Protein AF-A0A542AX67-F1 (afdb_monomer)

Radius of gyration: 19.83 Å; Cα contacts (8 Å, |Δi|>4): 162; chains: 1; bounding box: 68×47×38 Å

Mean predicted aligned error: 12.04 Å

Solvent-accessible surface area (backbone atoms only — not comparable to full-atom values): 11198 Å² total; per-residue (Å²): 129,53,35,60,73,57,45,59,78,41,69,70,31,45,49,49,51,54,50,49,22,64,77,64,73,51,56,65,69,57,53,51,55,49,47,68,54,42,42,58,50,38,46,72,50,60,83,66,86,67,81,75,84,64,95,58,51,67,69,68,61,50,74,74,65,32,68,49,87,76,83,73,59,54,72,67,57,51,49,52,50,33,54,45,41,31,68,76,69,68,45,55,69,71,54,30,52,50,51,54,31,32,33,43,44,52,45,49,40,51,52,35,48,32,36,70,76,39,75,84,61,52,68,70,50,44,44,31,7,44,67,57,75,36,65,87,36,33,67,47,48,51,42,56,78,47,61,73,71,75,85,65,90,87,85,74,78,89,78,67,82,84,74,82,73,77,84,82,81,88,77,89,81,94,81,82,82,91,86,89,86,134

Secondary structure (DSSP, 8-state):
---GGGGGGSHHHHHHHHHHHHHHT--HHHHHHHHHHHHHHHHHH--S---SS--S-GGG--TTGGGS---SS-HHHHHHHHHHHHHHH---HHHHHHHHHHHHHHHHHHHHHHHHH-TTS-HHHHHHHHTTS-STTHHHHHHHHHGGGSSSSSS---------------------------

pLDDT: mean 75.19, std 21.0, range [31.3, 94.25]

Structure (mmCIF, N/CA/C/O backbone):
data_AF-A0A542AX67-F1
#
_entry.id   AF-A0A542AX67-F1
#
loop_
_atom_site.group_PDB
_atom_site.id
_atom_site.type_symbol
_atom_site.label_atom_id
_atom_site.label_alt_id
_atom_site.label_comp_id
_atom_site.label_asym_id
_atom_site.label_entity_id
_atom_site.label_seq_id
_atom_site.pdbx_PDB_ins_code
_atom_site.Cartn_x
_atom_site.Cartn_y
_atom_site.Cartn_z
_atom_site.occupancy
_atom_site.B_iso_or_equiv
_atom_site.auth_seq_id
_atom_site.auth_comp_id
_atom_site.auth_asym_id
_atom_site.auth_atom_id
_atom_site.pdbx_PDB_model_num
ATOM 1 N N . MET A 1 1 ? -12.344 -10.236 7.885 1.00 65.88 1 MET A N 1
ATOM 2 C CA . MET A 1 1 ? -11.423 -9.325 8.597 1.00 65.88 1 MET A CA 1
ATOM 3 C C . MET A 1 1 ? -10.842 -8.404 7.555 1.00 65.88 1 MET A C 1
ATOM 5 O O . MET A 1 1 ? -10.352 -8.933 6.565 1.00 65.88 1 MET A O 1
ATOM 9 N N . ALA A 1 2 ? -11.003 -7.092 7.719 1.00 78.62 2 ALA A N 1
ATOM 10 C CA . ALA A 1 2 ? -10.587 -6.152 6.690 1.00 78.62 2 ALA A CA 1
ATOM 11 C C . ALA A 1 2 ? -9.065 -5.935 6.735 1.00 78.62 2 ALA A C 1
ATOM 13 O O . ALA A 1 2 ? -8.486 -5.960 7.819 1.00 78.62 2 ALA A O 1
ATOM 14 N N . ASN A 1 3 ? -8.428 -5.758 5.581 1.00 89.44 3 ASN A N 1
ATOM 15 C CA . ASN A 1 3 ? -7.005 -5.441 5.453 1.00 89.44 3 ASN A CA 1
ATOM 16 C C . ASN A 1 3 ? -6.760 -4.511 4.256 1.00 89.44 3 ASN A C 1
ATOM 18 O O . ASN A 1 3 ? -7.627 -4.342 3.403 1.00 89.44 3 ASN A O 1
ATOM 22 N N . ILE A 1 4 ? -5.560 -3.942 4.157 1.00 88.44 4 ILE A N 1
ATOM 23 C CA . ILE A 1 4 ? -5.219 -2.949 3.132 1.00 88.44 4 ILE A CA 1
ATOM 24 C C . ILE A 1 4 ? -5.434 -3.435 1.690 1.00 88.44 4 ILE A C 1
ATOM 26 O O . ILE A 1 4 ? -5.774 -2.639 0.821 1.00 88.44 4 ILE A O 1
ATOM 30 N N . LEU A 1 5 ? -5.292 -4.736 1.425 1.00 90.50 5 LEU A N 1
ATOM 31 C CA . LEU A 1 5 ? -5.474 -5.311 0.089 1.00 90.50 5 LEU A CA 1
ATOM 32 C C . LEU A 1 5 ? -6.950 -5.401 -0.310 1.00 90.50 5 LEU A C 1
ATOM 34 O O . LEU A 1 5 ? -7.253 -5.535 -1.496 1.00 90.50 5 LEU A O 1
ATOM 38 N N . ASP A 1 6 ? -7.881 -5.268 0.643 1.00 85.81 6 ASP A N 1
ATOM 39 C CA . ASP A 1 6 ? -9.305 -5.133 0.331 1.00 85.81 6 ASP A CA 1
ATOM 40 C C . ASP A 1 6 ? -9.600 -3.864 -0.481 1.00 85.81 6 ASP A C 1
ATOM 42 O O . ASP A 1 6 ? -10.627 -3.812 -1.161 1.00 85.81 6 ASP A O 1
ATOM 46 N N . LEU A 1 7 ? -8.670 -2.899 -0.518 1.00 86.06 7 LEU A N 1
ATOM 47 C CA . LEU A 1 7 ? -8.710 -1.764 -1.436 1.00 86.06 7 LEU A CA 1
ATOM 48 C C . LEU A 1 7 ? -8.896 -2.210 -2.896 1.00 86.06 7 LEU A C 1
ATOM 50 O O . LEU A 1 7 ? -9.634 -1.580 -3.644 1.00 86.06 7 LEU A O 1
ATOM 54 N N . PHE A 1 8 ? -8.296 -3.325 -3.317 1.00 86.25 8 PHE A N 1
ATOM 55 C CA . PHE A 1 8 ? -8.378 -3.791 -4.708 1.00 86.25 8 PHE A CA 1
ATOM 56 C C . PHE A 1 8 ? -9.708 -4.465 -5.068 1.00 86.25 8 PHE A C 1
ATOM 58 O O . PHE A 1 8 ? -9.958 -4.765 -6.236 1.00 86.25 8 PHE A O 1
ATOM 65 N N . LYS A 1 9 ? -10.596 -4.683 -4.089 1.00 84.44 9 LYS A N 1
ATOM 66 C CA . LYS A 1 9 ? -11.931 -5.255 -4.325 1.00 84.44 9 LYS A CA 1
ATOM 67 C C . LYS A 1 9 ? -12.945 -4.212 -4.804 1.00 84.44 9 LYS A C 1
ATOM 69 O O . LYS A 1 9 ? -13.980 -4.590 -5.351 1.00 84.44 9 LYS A O 1
ATOM 74 N N . ILE A 1 10 ? -12.647 -2.924 -4.637 1.00 81.88 10 ILE A N 1
ATOM 75 C CA . ILE A 1 10 ? -13.538 -1.804 -4.972 1.00 81.88 10 ILE A CA 1
ATOM 76 C C . ILE A 1 10 ? -13.082 -1.045 -6.229 1.00 81.88 10 ILE A C 1
ATOM 78 O O . ILE A 1 10 ? -11.984 -1.267 -6.741 1.00 81.88 10 ILE A O 1
ATOM 82 N N . SER A 1 11 ? -13.928 -0.141 -6.737 1.00 76.31 11 SER A N 1
ATOM 83 C CA . SER A 1 1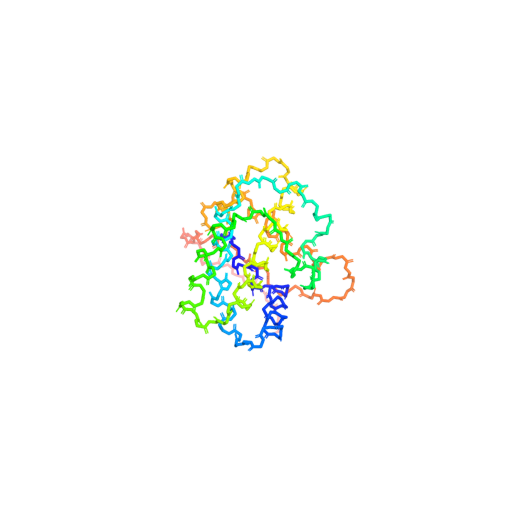1 ? -13.646 0.668 -7.934 1.00 76.31 11 SER A CA 1
ATOM 84 C C . SER A 1 11 ? -12.379 1.509 -7.790 1.00 76.31 11 SER A C 1
ATOM 86 O O . SER A 1 11 ? -11.528 1.443 -8.670 1.00 76.31 11 SER A O 1
ATOM 88 N N . SER A 1 12 ? -12.196 2.209 -6.668 1.00 77.50 12 SER A N 1
ATOM 89 C CA . SER A 1 12 ? -11.028 3.074 -6.446 1.00 77.50 12 SER A CA 1
ATOM 90 C C . SER A 1 12 ? -9.704 2.305 -6.495 1.00 77.50 12 SER A C 1
ATOM 92 O O . SER A 1 12 ? -8.734 2.780 -7.077 1.00 77.50 12 SER A O 1
ATOM 94 N N . GLY A 1 13 ? -9.654 1.078 -5.962 1.00 82.00 13 GLY A N 1
ATOM 95 C CA . GLY A 1 13 ? -8.461 0.236 -6.077 1.00 82.00 13 GLY A CA 1
ATOM 96 C C . GLY A 1 13 ? -8.222 -0.287 -7.492 1.00 82.00 13 GLY A C 1
ATOM 97 O O . GLY A 1 13 ? -7.074 -0.360 -7.928 1.00 82.00 13 GLY A O 1
ATOM 98 N N . LYS A 1 14 ? -9.284 -0.602 -8.245 1.00 85.50 14 LYS A N 1
ATOM 99 C CA . LYS A 1 14 ? -9.161 -0.964 -9.668 1.00 85.50 14 LYS A CA 1
ATOM 100 C C . LYS A 1 14 ? -8.659 0.214 -10.502 1.00 85.50 14 LYS A C 1
ATOM 102 O O . LYS A 1 14 ? -7.787 0.033 -11.346 1.00 85.50 14 LYS A O 1
ATOM 107 N N . GLU A 1 15 ? -9.168 1.417 -10.251 1.00 85.19 15 GLU A N 1
ATOM 108 C CA . GLU A 1 15 ? -8.708 2.645 -10.906 1.00 85.19 15 GLU A CA 1
ATOM 109 C C . GLU A 1 15 ? -7.252 2.956 -10.570 1.00 85.19 15 GLU A C 1
ATOM 111 O O . GLU A 1 15 ? -6.479 3.277 -11.470 1.00 85.19 15 GLU A O 1
ATOM 116 N N . LEU A 1 16 ? -6.848 2.790 -9.308 1.00 87.31 16 LEU A N 1
ATOM 117 C CA . LEU A 1 16 ? -5.456 2.924 -8.891 1.00 87.31 16 LEU A CA 1
ATOM 118 C C . LEU A 1 16 ? -4.537 1.986 -9.685 1.00 87.31 16 LEU A C 1
ATOM 120 O O . LEU A 1 16 ? -3.520 2.439 -10.212 1.00 87.31 16 LEU A O 1
ATOM 124 N N . ILE A 1 17 ? -4.896 0.703 -9.804 1.00 89.88 17 ILE A N 1
ATOM 125 C CA . ILE A 1 17 ? -4.123 -0.268 -10.590 1.00 89.88 17 ILE A CA 1
ATOM 126 C C . ILE A 1 17 ? -4.051 0.175 -12.054 1.00 89.88 17 ILE A C 1
ATOM 128 O O . ILE A 1 17 ? -2.961 0.248 -12.614 1.00 89.88 17 ILE A O 1
ATOM 132 N N . GLN A 1 18 ? -5.186 0.518 -12.669 1.00 89.12 18 GLN A N 1
ATOM 133 C CA . GLN A 1 18 ? -5.242 0.916 -14.079 1.00 89.12 18 GLN A CA 1
ATOM 134 C C . GLN A 1 18 ? -4.440 2.194 -14.362 1.00 89.12 18 GLN A C 1
ATOM 136 O O . GLN A 1 18 ? -3.746 2.272 -15.376 1.00 89.12 18 GLN A O 1
ATOM 141 N N . ASN A 1 19 ? -4.502 3.189 -13.477 1.00 88.19 19 ASN A N 1
ATOM 142 C CA . ASN A 1 19 ? -3.749 4.433 -13.622 1.00 88.19 19 ASN A CA 1
ATOM 143 C C . ASN A 1 19 ? -2.249 4.206 -13.408 1.00 88.19 19 ASN A C 1
ATOM 145 O O . ASN A 1 19 ? -1.451 4.669 -14.218 1.00 88.19 19 ASN A O 1
ATOM 149 N N . THR A 1 20 ? -1.868 3.410 -12.405 1.00 88.88 20 THR A N 1
ATOM 150 C CA . THR A 1 20 ? -0.463 3.038 -12.164 1.00 88.88 20 THR A CA 1
ATOM 151 C C . THR A 1 20 ? 0.110 2.259 -13.346 1.00 88.88 20 THR A C 1
ATOM 153 O O . THR A 1 20 ? 1.204 2.551 -13.820 1.00 88.88 20 THR A O 1
ATOM 156 N N . ARG A 1 21 ? -0.661 1.309 -13.882 1.00 92.69 21 ARG A N 1
ATOM 157 C CA . ARG A 1 21 ? -0.316 0.532 -15.075 1.00 92.69 21 ARG A CA 1
ATOM 158 C C . ARG A 1 21 ? -0.035 1.436 -16.276 1.00 92.69 21 ARG A C 1
ATOM 160 O O . ARG A 1 21 ? 0.972 1.247 -16.952 1.00 92.69 21 ARG A O 1
ATOM 167 N N . LYS A 1 22 ? -0.912 2.413 -16.536 1.00 89.88 22 LYS A N 1
ATOM 168 C CA . LYS A 1 22 ? -0.764 3.373 -17.644 1.00 89.88 22 LYS A CA 1
ATOM 169 C C . LYS A 1 22 ? 0.432 4.302 -17.449 1.00 89.88 22 LYS A C 1
ATOM 171 O O . LYS A 1 22 ? 1.177 4.516 -18.396 1.00 89.88 22 LYS A O 1
ATOM 176 N N . GLU A 1 23 ? 0.613 4.825 -16.240 1.00 89.12 23 GLU A N 1
ATOM 177 C CA . GLU A 1 23 ? 1.693 5.758 -15.900 1.00 89.12 23 GLU A CA 1
ATOM 178 C C . GLU A 1 23 ? 3.078 5.108 -15.989 1.00 89.12 23 GLU A C 1
ATOM 180 O O . GLU A 1 23 ? 4.036 5.736 -16.434 1.00 89.12 23 GLU A O 1
ATOM 185 N N . LEU A 1 24 ? 3.195 3.848 -15.561 1.00 88.81 24 LEU A N 1
ATOM 186 C CA . LEU A 1 24 ? 4.474 3.134 -15.500 1.00 88.81 24 LEU A CA 1
ATOM 187 C C . LEU A 1 24 ? 4.719 2.221 -16.707 1.00 88.81 24 LEU A C 1
ATOM 189 O O . LEU A 1 24 ? 5.815 1.683 -16.843 1.00 88.81 24 LEU A O 1
ATOM 193 N N . ASN A 1 25 ? 3.715 2.056 -17.574 1.00 90.62 25 ASN A N 1
ATOM 194 C CA . ASN A 1 25 ? 3.725 1.148 -18.720 1.00 90.62 25 ASN A CA 1
ATOM 195 C C . ASN A 1 25 ? 4.139 -0.288 -18.339 1.00 90.62 25 ASN A C 1
ATOM 197 O O . ASN A 1 25 ? 5.050 -0.871 -18.924 1.00 90.62 25 ASN A O 1
ATOM 201 N N . LEU A 1 26 ? 3.475 -0.839 -17.321 1.00 91.94 26 LEU A N 1
ATOM 202 C CA . LEU A 1 26 ? 3.723 -2.186 -16.798 1.00 91.94 26 LEU A CA 1
ATOM 203 C C . LEU A 1 26 ? 2.501 -3.088 -16.983 1.00 91.94 26 LEU A C 1
ATOM 205 O O . LEU A 1 26 ? 1.397 -2.613 -17.250 1.00 91.94 26 LEU A O 1
ATOM 209 N N . ASP A 1 27 ? 2.688 -4.394 -16.814 1.00 93.12 27 ASP A N 1
ATOM 210 C CA . ASP A 1 27 ? 1.582 -5.349 -16.786 1.00 93.12 27 ASP A CA 1
ATOM 211 C C . ASP A 1 27 ? 0.760 -5.226 -15.497 1.00 93.12 27 ASP A C 1
ATOM 213 O O . ASP A 1 27 ? 1.286 -4.969 -14.414 1.00 93.12 27 ASP A O 1
ATOM 217 N N . GLU A 1 28 ? -0.552 -5.436 -15.614 1.00 92.06 28 GLU A N 1
ATOM 218 C CA . GLU A 1 28 ? -1.500 -5.310 -14.501 1.00 92.06 28 GLU A CA 1
ATOM 219 C C . GLU A 1 28 ? -1.176 -6.269 -13.347 1.00 92.06 28 GLU A C 1
ATOM 221 O O . GLU A 1 28 ? -1.151 -5.859 -12.186 1.00 92.06 28 GLU A O 1
ATOM 226 N N . ASP A 1 29 ? -0.838 -7.519 -13.672 1.00 92.31 29 ASP A N 1
ATOM 227 C CA . ASP A 1 29 ? -0.466 -8.532 -12.683 1.00 92.31 29 ASP A CA 1
ATOM 228 C C . ASP A 1 29 ? 0.803 -8.139 -11.916 1.00 92.31 29 ASP A C 1
ATOM 230 O O . ASP A 1 29 ? 0.888 -8.344 -10.704 1.00 92.31 29 ASP A O 1
ATOM 234 N N . LEU A 1 30 ? 1.776 -7.528 -12.600 1.00 92.38 30 LEU A N 1
ATOM 235 C CA . LEU A 1 30 ? 3.012 -7.058 -11.978 1.00 92.38 30 LEU A CA 1
ATOM 236 C C . LEU A 1 30 ? 2.739 -5.889 -11.026 1.00 92.38 30 LEU A C 1
ATOM 238 O O . LEU A 1 30 ? 3.226 -5.885 -9.897 1.00 92.38 30 LEU A O 1
ATOM 242 N N . VAL A 1 31 ? 1.913 -4.927 -11.451 1.00 93.19 31 VAL A N 1
ATOM 243 C CA . VAL A 1 31 ? 1.468 -3.800 -10.614 1.00 93.19 31 VAL A CA 1
ATOM 244 C C . VAL A 1 31 ? 0.784 -4.311 -9.343 1.00 93.19 31 VAL A C 1
ATOM 246 O O . VAL A 1 31 ? 1.088 -3.844 -8.244 1.00 93.19 31 VAL A O 1
ATOM 249 N N . LEU A 1 32 ? -0.102 -5.302 -9.472 1.00 93.31 32 LEU A N 1
ATOM 250 C CA . LEU A 1 32 ? -0.819 -5.884 -8.340 1.00 93.31 32 LEU A CA 1
ATOM 251 C C . LEU A 1 32 ? 0.122 -6.630 -7.380 1.00 93.31 32 LEU A C 1
ATOM 253 O O . LEU A 1 32 ? -0.001 -6.467 -6.167 1.00 93.31 32 LEU A O 1
ATOM 257 N N . GLN A 1 33 ? 1.090 -7.395 -7.894 1.00 93.12 33 GLN A N 1
ATOM 258 C CA . GLN A 1 33 ? 2.102 -8.076 -7.073 1.00 93.12 33 GLN A CA 1
ATOM 259 C C . GLN A 1 33 ? 2.991 -7.092 -6.302 1.00 93.12 33 GLN A C 1
ATOM 261 O O . GLN A 1 33 ? 3.274 -7.302 -5.116 1.00 93.12 33 GLN A O 1
ATOM 266 N N . ILE A 1 34 ? 3.396 -6.001 -6.958 1.00 94.00 34 ILE A N 1
ATOM 267 C CA . ILE A 1 34 ? 4.181 -4.938 -6.329 1.00 94.00 34 ILE A CA 1
ATOM 268 C C . ILE A 1 34 ? 3.365 -4.308 -5.203 1.00 94.00 34 ILE A C 1
ATOM 270 O O . ILE A 1 34 ? 3.832 -4.278 -4.066 1.00 94.00 34 ILE A O 1
ATOM 274 N N . PHE A 1 35 ? 2.123 -3.890 -5.459 1.00 94.25 35 PHE A N 1
ATOM 275 C CA . PHE A 1 35 ? 1.282 -3.303 -4.415 1.00 94.25 35 PHE A CA 1
ATOM 276 C C . PHE A 1 35 ? 0.964 -4.265 -3.267 1.00 94.25 35 PHE A C 1
ATOM 278 O O . PHE A 1 35 ? 0.944 -3.836 -2.112 1.00 94.25 35 PHE A O 1
ATOM 285 N N . ALA A 1 36 ? 0.763 -5.554 -3.555 1.00 92.31 36 ALA A N 1
ATOM 286 C CA . ALA A 1 36 ? 0.539 -6.571 -2.532 1.00 92.31 36 ALA A CA 1
ATOM 287 C C . ALA A 1 36 ? 1.719 -6.695 -1.554 1.00 92.31 36 ALA A C 1
ATOM 289 O O . ALA A 1 36 ? 1.515 -7.016 -0.385 1.00 92.31 36 ALA A O 1
ATOM 290 N N . SER A 1 37 ? 2.936 -6.393 -2.012 1.00 91.50 37 SER A N 1
ATOM 291 C CA . SER A 1 37 ? 4.142 -6.359 -1.176 1.00 91.50 37 SER A CA 1
ATOM 292 C C . SER A 1 37 ? 4.343 -4.994 -0.510 1.00 91.50 37 SER A C 1
ATOM 294 O O . SER A 1 37 ? 4.708 -4.898 0.662 1.00 91.50 37 SER A O 1
ATOM 296 N N . LEU A 1 38 ? 4.090 -3.925 -1.263 1.00 92.69 38 LEU A N 1
ATOM 297 C CA . LEU A 1 38 ? 4.475 -2.567 -0.908 1.00 92.69 38 LEU A CA 1
ATOM 298 C C . LEU A 1 38 ? 3.523 -1.911 0.093 1.00 92.69 38 LEU A C 1
ATOM 300 O O . LEU A 1 38 ? 3.985 -1.205 0.984 1.00 92.69 38 LEU A O 1
ATOM 304 N N . LEU A 1 39 ? 2.213 -2.155 -0.014 1.00 92.69 39 LEU A N 1
ATOM 305 C CA . LEU A 1 39 ? 1.226 -1.566 0.897 1.00 92.69 39 LEU A CA 1
ATOM 306 C C . LEU A 1 39 ? 1.393 -2.075 2.342 1.00 92.69 39 LEU A C 1
ATOM 308 O O . LEU A 1 39 ? 1.501 -1.241 3.243 1.00 92.69 39 LEU A O 1
ATOM 312 N N . PRO A 1 40 ? 1.508 -3.395 2.612 1.00 92.69 40 PRO A N 1
ATOM 313 C CA . PRO A 1 40 ? 1.799 -3.876 3.965 1.00 92.69 40 PRO A CA 1
ATOM 314 C C . PRO A 1 40 ? 3.140 -3.365 4.506 1.00 92.69 40 PRO A C 1
ATOM 316 O O . PRO A 1 40 ? 3.236 -2.991 5.677 1.00 92.69 40 PRO A O 1
ATOM 319 N N . TRP A 1 41 ? 4.173 -3.313 3.657 1.00 93.00 41 TRP A N 1
ATOM 320 C CA . TRP A 1 41 ? 5.470 -2.756 4.036 1.00 93.00 41 TRP A CA 1
ATOM 321 C C . TRP A 1 41 ? 5.352 -1.279 4.426 1.00 93.00 41 TRP A C 1
ATOM 323 O O . TRP A 1 41 ? 5.815 -0.899 5.501 1.00 93.00 41 TRP A O 1
ATOM 333 N N . SER A 1 42 ? 4.673 -0.475 3.606 1.00 91.06 42 SER A N 1
ATOM 334 C CA . SER A 1 42 ? 4.468 0.952 3.848 1.00 91.06 42 SER A CA 1
ATOM 335 C C . SER A 1 42 ? 3.747 1.172 5.175 1.00 91.06 42 SER A C 1
ATOM 337 O O . SER A 1 42 ? 4.250 1.907 6.023 1.00 91.06 42 SER A O 1
ATOM 339 N N . ILE A 1 43 ? 2.667 0.421 5.432 1.00 91.38 43 ILE A N 1
ATOM 340 C CA . ILE A 1 43 ? 1.968 0.440 6.724 1.00 91.38 43 ILE A CA 1
ATOM 341 C C . ILE A 1 43 ? 2.926 0.139 7.862 1.00 91.38 43 ILE A C 1
ATOM 343 O O . ILE A 1 43 ? 2.905 0.851 8.855 1.00 91.38 43 ILE A O 1
ATOM 347 N N . SER A 1 44 ? 3.777 -0.884 7.751 1.00 89.75 44 SER A N 1
ATOM 348 C CA . SER A 1 44 ? 4.696 -1.246 8.836 1.00 89.75 44 SER A CA 1
ATOM 349 C C . SER A 1 44 ? 5.659 -0.111 9.212 1.00 89.75 44 SER A C 1
ATOM 351 O O . SER A 1 44 ? 5.997 0.013 10.390 1.00 89.75 44 SER A O 1
ATOM 353 N N . LYS A 1 45 ? 6.012 0.750 8.248 1.00 88.44 45 LYS A N 1
ATOM 354 C CA . LYS A 1 45 ? 7.000 1.832 8.368 1.00 88.44 45 LYS A CA 1
ATOM 355 C C . LYS A 1 45 ? 6.434 3.204 8.740 1.00 88.44 45 LYS A C 1
ATOM 357 O O . LYS A 1 45 ? 7.204 4.130 8.957 1.00 88.44 45 LYS A O 1
ATOM 362 N N . VAL A 1 46 ? 5.113 3.356 8.843 1.00 83.50 46 VAL A N 1
ATOM 363 C CA . VAL A 1 46 ? 4.521 4.607 9.344 1.00 83.50 46 VAL A CA 1
ATOM 364 C C . VAL A 1 46 ? 4.710 4.697 10.861 1.00 83.50 46 VAL A C 1
ATOM 366 O O . VAL A 1 46 ? 4.036 3.988 11.614 1.00 83.50 46 VAL A O 1
ATOM 369 N N . ASP A 1 47 ? 5.618 5.561 11.313 1.00 70.94 47 ASP A N 1
ATOM 370 C CA . ASP A 1 47 ? 6.014 5.665 12.729 1.00 70.94 47 ASP A CA 1
ATOM 371 C C . ASP A 1 47 ? 5.383 6.846 13.484 1.00 70.94 47 ASP A C 1
ATOM 373 O O . ASP A 1 47 ? 5.405 6.890 14.717 1.00 70.94 47 ASP A O 1
ATOM 377 N N . HIS A 1 48 ? 4.764 7.791 12.777 1.00 66.06 48 HIS A N 1
ATOM 378 C CA . HIS A 1 48 ? 4.108 8.949 13.381 1.00 66.06 48 HIS A CA 1
ATOM 379 C C . HIS A 1 48 ? 2.664 9.082 12.908 1.00 66.06 48 HIS A C 1
ATOM 381 O O . HIS A 1 48 ? 2.339 8.740 11.773 1.00 66.06 48 HIS A O 1
ATOM 387 N N . SER A 1 49 ? 1.789 9.587 13.787 1.00 54.41 49 SER A N 1
ATOM 388 C CA . SER A 1 49 ? 0.438 9.987 13.392 1.00 54.41 49 SER A CA 1
ATOM 389 C C . SER A 1 49 ? 0.555 11.099 12.356 1.00 54.41 49 SER A C 1
ATOM 391 O O . SER A 1 49 ? 1.106 12.166 12.645 1.00 54.41 49 SER A O 1
ATOM 393 N N . THR A 1 50 ? 0.063 10.846 11.154 1.00 55.84 50 THR A N 1
ATOM 394 C CA . THR A 1 50 ? 0.137 11.766 10.026 1.00 55.84 50 THR A CA 1
ATOM 395 C C . THR A 1 50 ? -0.900 12.869 10.207 1.00 55.84 50 THR A C 1
ATOM 397 O O . THR A 1 50 ? -1.990 12.837 9.646 1.00 55.84 50 THR A O 1
ATOM 400 N N . SER A 1 51 ? -0.554 13.874 11.018 1.00 45.03 51 SER A N 1
ATOM 401 C CA . SER A 1 51 ? -1.302 15.138 11.113 1.00 45.03 51 SER A CA 1
ATOM 402 C C . SER A 1 51 ? -1.070 16.049 9.900 1.00 45.03 51 SER A C 1
ATOM 404 O O . SER A 1 51 ? -1.665 17.120 9.780 1.00 45.03 51 SER A O 1
ATOM 406 N N . SER A 1 52 ? -0.178 15.653 8.993 1.00 41.72 52 SER A N 1
ATOM 407 C CA . SER A 1 52 ? 0.239 16.454 7.854 1.00 41.72 52 SER A CA 1
ATOM 408 C C . SER A 1 52 ? -0.701 16.282 6.659 1.00 41.72 52 SER A C 1
ATOM 410 O O . SER A 1 52 ? -0.502 15.408 5.824 1.00 41.72 52 SER A O 1
ATOM 412 N N . LYS A 1 53 ? -1.657 17.212 6.560 1.00 41.03 53 LYS A N 1
ATOM 413 C CA . LYS A 1 53 ? -2.081 17.879 5.314 1.00 41.03 53 LYS A CA 1
ATOM 414 C C . LYS A 1 53 ? -2.481 16.990 4.123 1.00 41.03 53 LYS A C 1
ATOM 416 O O . LYS A 1 53 ? -1.999 17.202 3.013 1.00 41.03 53 LYS A O 1
ATOM 421 N N . SER A 1 54 ? -3.470 16.124 4.291 1.00 43.75 54 SER A N 1
ATOM 422 C CA . SER A 1 54 ? -4.443 15.959 3.207 1.00 43.75 54 SER A CA 1
ATOM 423 C C . SER A 1 54 ? -5.844 16.090 3.788 1.00 43.75 54 SER A C 1
ATOM 425 O O . SER A 1 54 ? -6.434 15.119 4.240 1.00 43.75 54 SER A O 1
ATOM 427 N N . ASP A 1 55 ? -6.384 17.311 3.766 1.00 44.44 55 ASP A N 1
ATOM 428 C CA . ASP A 1 55 ? -7.824 17.547 3.964 1.00 44.44 55 ASP A CA 1
ATOM 429 C C . ASP A 1 55 ? -8.665 16.907 2.835 1.00 44.44 55 ASP A C 1
ATOM 431 O O . ASP A 1 55 ? -9.893 16.928 2.874 1.00 44.44 55 ASP A O 1
ATOM 435 N N . ALA A 1 56 ? -8.010 16.343 1.811 1.00 51.16 56 ALA A N 1
ATOM 436 C CA . ALA A 1 56 ? -8.640 15.528 0.788 1.00 51.16 56 ALA A CA 1
ATOM 437 C C . ALA A 1 56 ? -8.938 14.131 1.345 1.00 51.16 56 ALA A C 1
ATOM 439 O O . ALA A 1 56 ? -8.033 13.425 1.798 1.00 51.16 56 ALA A O 1
ATOM 440 N N . LYS A 1 57 ? -10.212 13.733 1.276 1.00 59.41 57 LYS A N 1
ATOM 441 C CA . LYS A 1 57 ? -10.638 12.353 1.520 1.00 59.41 57 LYS A CA 1
ATOM 442 C C . LYS A 1 57 ? -9.922 11.425 0.541 1.00 59.41 57 LYS A C 1
ATOM 444 O O . LYS A 1 57 ? -9.637 11.818 -0.589 1.00 59.41 57 LYS A O 1
ATOM 449 N N . PHE A 1 58 ? -9.704 10.175 0.925 1.00 63.81 58 PHE A N 1
ATOM 450 C CA . PHE A 1 58 ? -9.159 9.139 0.054 1.00 63.81 58 PHE A CA 1
ATOM 451 C C . PHE A 1 58 ? -9.961 8.999 -1.251 1.00 63.81 58 PHE A C 1
ATOM 453 O O . PHE A 1 58 ? -9.381 8.757 -2.306 1.00 63.81 58 PHE A O 1
ATOM 460 N N . SER A 1 59 ? -11.281 9.227 -1.201 1.00 60.34 59 SER A N 1
ATOM 461 C CA . SER A 1 59 ? -12.166 9.256 -2.375 1.00 60.34 59 SER A CA 1
ATOM 462 C C . SER A 1 59 ? -11.880 10.392 -3.361 1.00 60.34 59 SER A C 1
ATOM 464 O O . SER A 1 59 ? -12.230 10.275 -4.533 1.00 60.34 59 SER A O 1
ATOM 466 N N . ASP A 1 60 ? -11.270 11.480 -2.892 1.00 62.88 60 ASP A N 1
ATOM 467 C CA . ASP A 1 60 ? -11.098 12.725 -3.644 1.00 62.88 60 ASP A CA 1
ATOM 468 C C . ASP A 1 60 ? -9.665 12.882 -4.181 1.00 62.88 60 ASP A C 1
ATOM 470 O O . ASP A 1 60 ? -9.385 13.811 -4.944 1.00 62.88 60 ASP A O 1
ATOM 474 N N . LEU A 1 61 ? -8.756 11.976 -3.801 1.00 67.56 61 LEU A N 1
ATOM 475 C CA . LEU A 1 61 ? -7.374 11.972 -4.269 1.00 67.56 61 LEU A CA 1
ATOM 476 C C . LEU A 1 61 ? -7.322 11.650 -5.756 1.00 67.56 61 LEU A C 1
ATOM 478 O O . LEU A 1 61 ? -7.690 10.559 -6.201 1.00 67.56 61 LEU A O 1
ATOM 482 N N . LYS A 1 62 ? -6.793 12.587 -6.540 1.00 74.56 62 LYS A N 1
ATOM 483 C CA . LYS A 1 62 ? -6.487 12.310 -7.938 1.00 74.56 62 LYS A CA 1
ATOM 484 C C . LYS A 1 62 ? -5.186 11.530 -7.997 1.00 74.56 62 LYS A C 1
ATOM 486 O O . LYS A 1 62 ? -4.272 11.739 -7.207 1.00 74.56 62 LYS A O 1
ATOM 491 N N . PHE A 1 63 ? -5.055 10.676 -9.008 1.00 74.69 63 PHE A N 1
ATOM 492 C CA . PHE A 1 63 ? -3.830 9.902 -9.210 1.00 74.69 63 PHE A CA 1
ATOM 493 C C . PHE A 1 63 ? -2.568 10.784 -9.298 1.00 74.69 63 PHE A C 1
ATOM 495 O O . PHE A 1 63 ? -1.515 10.398 -8.805 1.00 74.69 63 PHE A O 1
ATOM 502 N N . ALA A 1 64 ? -2.681 11.993 -9.859 1.00 75.88 64 ALA A N 1
ATOM 503 C CA . ALA A 1 64 ? -1.581 12.958 -9.906 1.00 75.88 64 ALA A CA 1
ATOM 504 C C . ALA A 1 64 ? -1.090 13.385 -8.510 1.00 75.88 64 ALA A C 1
ATOM 506 O O . ALA A 1 64 ? 0.107 13.595 -8.325 1.00 75.88 64 ALA A O 1
ATOM 507 N N . ASP A 1 65 ? -1.985 13.458 -7.522 1.00 74.19 65 ASP A N 1
ATOM 508 C CA . ASP A 1 65 ? -1.632 13.825 -6.149 1.00 74.19 65 ASP A CA 1
ATOM 509 C C . ASP A 1 65 ? -0.787 12.719 -5.495 1.00 74.19 65 ASP A C 1
ATOM 511 O O . ASP A 1 65 ? 0.138 13.009 -4.737 1.00 74.19 65 ASP A O 1
ATOM 515 N N . LEU A 1 66 ? -1.022 11.454 -5.874 1.00 80.62 66 LEU A N 1
ATOM 516 C CA . LEU A 1 66 ? -0.280 10.289 -5.377 1.00 80.62 66 LEU A CA 1
ATOM 517 C C . LEU A 1 66 ? 1.166 10.215 -5.876 1.00 80.62 66 LEU A C 1
ATOM 519 O O . LEU A 1 66 ? 1.940 9.444 -5.316 1.00 80.62 66 LEU A O 1
ATOM 523 N N . LEU A 1 67 ? 1.542 10.987 -6.898 1.00 81.31 67 LEU A N 1
ATOM 524 C CA . LEU A 1 67 ? 2.917 11.050 -7.406 1.00 81.31 67 LEU A CA 1
ATOM 525 C C . LEU A 1 67 ? 3.778 12.088 -6.671 1.00 81.31 67 LEU A C 1
ATOM 527 O O . LEU A 1 67 ? 4.985 12.152 -6.904 1.00 81.31 67 LEU A O 1
ATOM 531 N N . SER A 1 68 ? 3.181 12.900 -5.796 1.00 78.44 68 SER A N 1
ATOM 532 C CA . SER A 1 68 ? 3.904 13.920 -5.034 1.00 78.44 68 SER A CA 1
ATOM 533 C C . SER A 1 68 ? 4.745 13.274 -3.935 1.00 78.44 68 SER A C 1
ATOM 535 O O . SER A 1 68 ? 4.246 12.440 -3.182 1.00 78.44 68 SER A O 1
ATOM 537 N N . GLU A 1 69 ? 6.015 13.661 -3.815 1.00 71.94 69 GLU A N 1
ATOM 538 C CA . GLU A 1 69 ? 6.887 13.119 -2.770 1.00 71.94 69 GLU A CA 1
ATOM 539 C C . GLU A 1 69 ? 6.352 13.440 -1.367 1.00 71.94 69 GLU A C 1
ATOM 541 O O . GLU A 1 69 ? 6.129 14.601 -1.015 1.00 71.94 69 GLU A O 1
ATOM 546 N N . SER A 1 70 ? 6.204 12.402 -0.544 1.00 68.56 70 SER A N 1
ATOM 547 C CA . SER A 1 70 ? 5.999 12.512 0.900 1.00 68.56 70 SER A CA 1
ATOM 548 C C . SER A 1 70 ? 7.247 12.056 1.658 1.00 68.56 70 SER A C 1
ATOM 550 O O . SER A 1 70 ? 8.113 11.355 1.130 1.00 68.56 70 SER A O 1
ATOM 552 N N . SER A 1 71 ? 7.401 12.529 2.895 1.00 67.38 71 SER A N 1
ATOM 553 C CA . SER A 1 71 ? 8.613 12.340 3.706 1.00 67.38 71 SER A CA 1
ATOM 554 C C . SER A 1 71 ? 8.358 11.515 4.970 1.00 67.38 71 SER A C 1
ATOM 556 O O . SER A 1 71 ? 8.985 11.763 5.998 1.00 67.38 71 SER A O 1
ATOM 558 N N . ILE A 1 72 ? 7.385 10.607 4.938 1.00 76.88 72 ILE A N 1
ATOM 559 C CA . ILE A 1 72 ? 6.903 9.895 6.127 1.00 76.88 72 ILE A CA 1
ATOM 560 C C . ILE A 1 72 ? 7.729 8.633 6.368 1.00 76.88 72 ILE A C 1
ATOM 562 O O . ILE A 1 72 ? 8.012 8.298 7.515 1.00 76.88 72 ILE A O 1
ATOM 566 N N . ILE A 1 73 ? 8.179 7.975 5.300 1.00 82.31 73 ILE A N 1
ATOM 567 C CA . ILE A 1 73 ? 9.108 6.846 5.374 1.00 82.31 73 ILE A CA 1
ATOM 568 C C . ILE A 1 73 ? 10.550 7.344 5.215 1.00 82.31 73 ILE A C 1
ATOM 570 O O .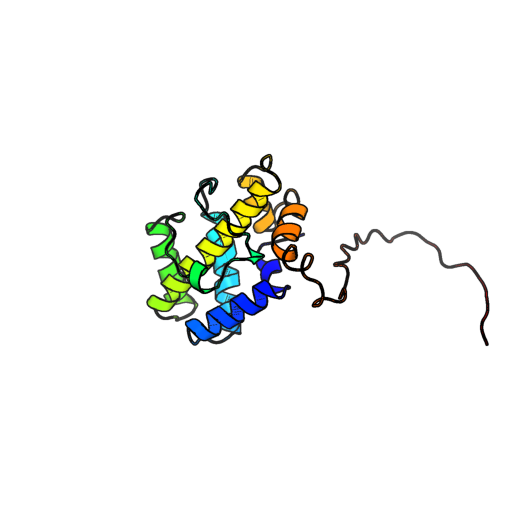 ILE A 1 73 ? 10.846 8.188 4.363 1.00 82.31 73 ILE A O 1
ATOM 574 N N . SER A 1 74 ? 11.466 6.805 6.025 1.00 84.50 74 SER A N 1
ATOM 575 C CA . SER A 1 74 ? 12.879 7.192 6.008 1.00 84.50 74 SER A CA 1
ATOM 576 C C . SER A 1 74 ? 13.528 6.947 4.636 1.00 84.50 74 SER A C 1
ATOM 578 O O . SER A 1 74 ? 13.207 5.991 3.928 1.00 84.50 74 SER A O 1
ATOM 580 N N . ALA A 1 75 ? 14.490 7.790 4.2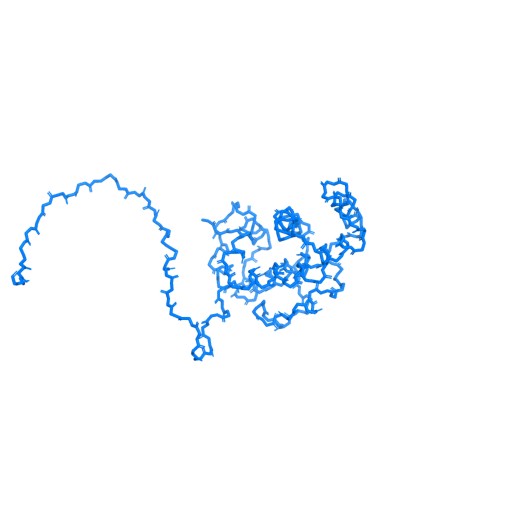52 1.00 86.06 75 ALA A N 1
ATOM 581 C CA . ALA A 1 75 ? 15.222 7.614 2.995 1.00 86.06 75 ALA A CA 1
ATOM 582 C C . ALA A 1 75 ? 15.999 6.282 2.945 1.00 86.06 75 ALA A C 1
ATOM 584 O O . ALA A 1 75 ? 16.203 5.722 1.869 1.00 86.06 75 ALA A O 1
ATOM 585 N N . GLU A 1 76 ? 16.427 5.771 4.101 1.00 87.88 76 GLU A N 1
ATOM 586 C CA . GLU A 1 76 ? 17.101 4.477 4.230 1.00 87.88 76 GLU A CA 1
ATOM 587 C C . GLU A 1 76 ? 16.143 3.324 3.917 1.00 87.88 76 GLU A C 1
ATOM 589 O O . GLU A 1 76 ? 16.451 2.479 3.076 1.00 87.88 76 GLU A O 1
ATOM 594 N N . ASP A 1 77 ? 14.941 3.343 4.498 1.00 88.81 77 ASP A N 1
ATOM 595 C CA . ASP A 1 77 ? 13.892 2.366 4.206 1.00 88.81 77 ASP A CA 1
ATOM 596 C C . ASP A 1 77 ? 13.451 2.431 2.738 1.00 88.81 77 ASP A C 1
ATOM 598 O O . ASP A 1 77 ? 13.290 1.391 2.095 1.00 88.81 77 ASP A O 1
ATOM 602 N N . LYS A 1 78 ? 13.331 3.641 2.172 1.00 89.06 78 LYS A N 1
ATOM 603 C CA . LYS A 1 78 ? 13.032 3.845 0.745 1.00 89.06 78 LYS A CA 1
ATOM 604 C C . LYS A 1 78 ? 14.101 3.231 -0.159 1.00 89.06 78 LYS A C 1
ATOM 606 O O . LYS A 1 78 ? 13.771 2.583 -1.147 1.00 89.06 78 LYS A O 1
ATOM 611 N N . LYS A 1 79 ? 15.387 3.380 0.174 1.00 91.25 79 LYS A N 1
ATOM 612 C CA . LYS A 1 79 ? 16.479 2.739 -0.583 1.00 91.25 79 LYS A CA 1
ATOM 613 C C . LYS A 1 79 ? 16.398 1.218 -0.522 1.00 91.25 79 LYS A C 1
ATOM 615 O O . LYS A 1 79 ? 16.577 0.568 -1.551 1.00 91.25 79 LYS A O 1
ATOM 620 N N . LEU A 1 80 ? 16.126 0.659 0.658 1.00 91.88 80 LEU A N 1
ATOM 621 C CA . LEU A 1 80 ? 16.002 -0.787 0.838 1.00 91.88 80 LEU A CA 1
ATOM 622 C C . LEU A 1 80 ? 14.840 -1.353 0.024 1.00 91.88 80 LEU A C 1
ATOM 624 O O . LEU A 1 80 ? 15.032 -2.326 -0.704 1.00 91.88 80 LEU A O 1
ATOM 628 N N . ILE A 1 81 ? 13.659 -0.733 0.103 1.00 93.44 81 ILE A N 1
ATOM 629 C CA . ILE A 1 81 ? 12.503 -1.224 -0.647 1.00 93.44 81 ILE A CA 1
ATOM 630 C C . ILE A 1 81 ? 12.685 -1.029 -2.148 1.00 93.44 81 ILE A C 1
ATOM 632 O O . ILE A 1 81 ? 12.354 -1.935 -2.901 1.00 93.44 81 ILE A O 1
ATOM 636 N N . ASN A 1 82 ? 13.280 0.084 -2.591 1.00 93.19 82 ASN A N 1
ATOM 637 C CA . ASN A 1 82 ? 13.526 0.292 -4.013 1.00 93.19 82 ASN A CA 1
ATOM 638 C C . ASN A 1 82 ? 14.493 -0.758 -4.564 1.00 93.19 82 ASN A C 1
ATOM 640 O O . ASN A 1 82 ? 14.215 -1.394 -5.575 1.00 93.19 82 ASN A O 1
ATOM 644 N N . SER A 1 83 ? 15.567 -1.040 -3.821 1.00 93.25 83 SER A N 1
ATOM 645 C CA . SER A 1 83 ? 16.494 -2.117 -4.178 1.00 93.25 83 SER A CA 1
ATOM 646 C C . SER A 1 83 ? 15.787 -3.476 -4.212 1.00 93.25 83 SER A C 1
ATOM 648 O O . SER A 1 83 ? 16.069 -4.300 -5.079 1.00 93.25 83 SER A O 1
ATOM 650 N N . PHE A 1 84 ? 14.859 -3.739 -3.287 1.00 94.19 84 PHE A N 1
ATOM 651 C CA . PHE A 1 84 ? 14.050 -4.956 -3.320 1.00 94.19 84 PHE A CA 1
ATOM 652 C C . PHE A 1 84 ? 13.165 -5.014 -4.569 1.00 94.19 84 PHE A C 1
ATOM 654 O O . PHE A 1 84 ? 13.157 -6.040 -5.243 1.00 94.19 84 PHE A O 1
ATOM 661 N N . LEU A 1 85 ? 12.464 -3.930 -4.908 1.00 93.75 85 LEU A N 1
ATOM 662 C CA . LEU A 1 85 ? 11.573 -3.896 -6.063 1.00 93.75 85 LEU A CA 1
ATOM 663 C C . LEU A 1 85 ? 12.332 -4.090 -7.382 1.00 93.75 85 LEU A C 1
ATOM 665 O O . LEU A 1 85 ? 11.933 -4.912 -8.207 1.00 93.75 85 LEU A O 1
ATOM 669 N N . GLU A 1 86 ? 13.454 -3.391 -7.550 1.00 94.06 86 GLU A N 1
ATOM 670 C CA . GLU A 1 86 ? 14.335 -3.510 -8.716 1.00 94.06 86 GLU A CA 1
ATOM 671 C C . GLU A 1 86 ? 14.847 -4.947 -8.896 1.00 94.06 86 GLU A C 1
ATOM 673 O O . GLU A 1 86 ? 14.826 -5.483 -10.001 1.00 94.06 86 GLU A O 1
ATOM 678 N N . ASN A 1 87 ? 15.253 -5.614 -7.812 1.00 92.94 87 ASN A N 1
ATOM 679 C CA . ASN A 1 87 ? 15.827 -6.959 -7.893 1.00 92.94 87 ASN A CA 1
ATOM 680 C C . ASN A 1 87 ? 14.773 -8.075 -7.980 1.00 92.94 87 ASN A C 1
ATOM 682 O O . ASN A 1 87 ? 14.949 -9.029 -8.739 1.00 92.94 87 ASN A O 1
ATOM 686 N N . ALA A 1 88 ? 13.690 -7.982 -7.206 1.00 93.19 88 ALA A N 1
ATOM 687 C CA . ALA A 1 88 ? 12.667 -9.023 -7.125 1.00 93.19 88 ALA A CA 1
ATOM 688 C C . ALA A 1 88 ? 11.685 -8.964 -8.302 1.00 93.19 88 ALA A C 1
ATOM 690 O O . ALA A 1 88 ? 11.338 -10.003 -8.863 1.00 93.19 88 ALA A O 1
ATOM 691 N N . PHE A 1 89 ? 11.273 -7.756 -8.702 1.00 91.25 89 PHE A N 1
ATOM 692 C CA . PHE A 1 89 ? 10.280 -7.540 -9.758 1.00 91.25 89 PHE A CA 1
ATOM 693 C C . PHE A 1 89 ? 10.890 -7.070 -11.082 1.00 91.25 89 PHE A C 1
ATOM 695 O O . PHE A 1 89 ? 10.163 -6.951 -12.066 1.00 91.25 89 PHE A O 1
ATOM 702 N N . LYS A 1 90 ? 12.213 -6.846 -11.137 1.00 91.38 90 LYS A N 1
ATOM 703 C CA . LYS A 1 90 ? 12.945 -6.436 -12.351 1.00 91.38 90 LYS A CA 1
ATOM 704 C C . LYS A 1 90 ? 12.381 -5.163 -12.992 1.00 91.38 90 LYS A C 1
ATOM 706 O O . LYS A 1 90 ? 12.327 -5.057 -14.215 1.00 91.38 90 LYS A O 1
ATOM 711 N N . ILE A 1 91 ? 11.946 -4.210 -12.169 1.00 91.31 91 ILE A N 1
ATOM 712 C CA . ILE A 1 91 ? 11.447 -2.911 -12.632 1.00 91.31 91 ILE A CA 1
ATOM 713 C C . ILE A 1 91 ? 12.564 -1.866 -12.664 1.00 91.31 91 ILE A C 1
ATOM 715 O O . ILE A 1 91 ? 13.534 -1.949 -11.915 1.00 91.31 91 ILE A O 1
ATOM 719 N N . GLU A 1 92 ? 12.413 -0.858 -13.520 1.00 92.44 92 GLU A N 1
ATOM 720 C CA . GLU A 1 92 ? 13.347 0.266 -13.595 1.00 92.44 92 GLU A CA 1
ATOM 721 C C . GLU A 1 92 ? 13.339 1.104 -12.307 1.00 92.44 92 GLU A C 1
ATOM 723 O O . GLU A 1 92 ? 12.286 1.316 -11.700 1.00 92.44 92 GLU A O 1
ATOM 728 N N . ALA A 1 93 ? 14.495 1.662 -11.937 1.00 90.75 93 ALA A N 1
ATOM 729 C CA . ALA A 1 93 ? 14.659 2.457 -10.716 1.00 90.75 93 ALA A CA 1
ATOM 730 C C . ALA A 1 93 ? 13.663 3.629 -10.615 1.00 90.75 93 ALA A C 1
ATOM 732 O O . ALA A 1 93 ? 13.090 3.880 -9.557 1.00 90.75 93 ALA A O 1
ATOM 733 N N . ASN A 1 94 ? 13.385 4.315 -11.730 1.00 91.56 94 ASN A N 1
ATOM 734 C CA . ASN A 1 94 ? 12.397 5.399 -11.763 1.00 91.56 94 ASN A CA 1
ATOM 735 C C . ASN A 1 94 ? 10.981 4.901 -11.414 1.00 91.56 94 ASN A C 1
ATOM 737 O O . ASN A 1 94 ? 10.268 5.529 -10.632 1.00 91.56 94 ASN A O 1
ATOM 741 N N . ASN A 1 95 ? 10.590 3.740 -11.945 1.00 92.12 95 ASN A N 1
ATOM 742 C CA . ASN A 1 95 ? 9.298 3.127 -11.642 1.00 92.12 95 ASN A CA 1
ATOM 743 C C . ASN A 1 95 ? 9.241 2.651 -10.188 1.00 92.12 95 ASN A C 1
ATOM 745 O O . ASN A 1 95 ? 8.219 2.833 -9.532 1.00 92.12 95 ASN A O 1
ATOM 749 N N . SER A 1 96 ? 10.343 2.110 -9.664 1.00 92.56 96 SER A N 1
ATOM 750 C CA . SER A 1 96 ? 10.450 1.725 -8.256 1.00 92.56 96 SER A CA 1
ATOM 751 C C . SER A 1 96 ? 10.202 2.902 -7.316 1.00 92.56 96 SER A C 1
ATOM 753 O O . SER A 1 96 ? 9.403 2.794 -6.386 1.00 92.56 96 SER A O 1
ATOM 755 N N . VAL A 1 97 ? 10.843 4.045 -7.577 1.00 91.81 97 VAL A N 1
ATOM 756 C CA . VAL A 1 97 ? 10.648 5.262 -6.780 1.00 91.81 97 VAL A CA 1
ATOM 757 C C . VAL A 1 97 ? 9.185 5.704 -6.822 1.00 91.81 97 VAL A C 1
ATOM 759 O O . VAL A 1 97 ? 8.594 5.940 -5.768 1.00 91.81 97 VAL A O 1
ATOM 762 N N . LYS A 1 98 ? 8.572 5.747 -8.013 1.00 91.44 98 LYS A N 1
ATOM 763 C CA . LYS A 1 98 ? 7.154 6.105 -8.169 1.00 91.44 98 LYS A CA 1
ATOM 764 C C . LYS A 1 98 ? 6.228 5.161 -7.399 1.00 91.44 98 LYS A C 1
ATOM 766 O O . LYS A 1 98 ? 5.337 5.636 -6.705 1.00 91.44 98 LYS A O 1
ATOM 771 N N . PHE A 1 99 ? 6.447 3.847 -7.466 1.00 92.44 99 PHE A N 1
ATOM 772 C CA . PHE A 1 99 ? 5.662 2.880 -6.693 1.00 92.44 99 PHE A CA 1
ATOM 773 C C . PHE A 1 99 ? 5.739 3.150 -5.195 1.00 92.44 99 PHE A C 1
ATOM 775 O O . PHE A 1 99 ? 4.705 3.198 -4.527 1.00 92.44 99 PHE A O 1
ATOM 782 N N . THR A 1 100 ? 6.953 3.349 -4.682 1.00 91.38 100 THR A N 1
ATOM 783 C CA . THR A 1 100 ? 7.192 3.642 -3.266 1.00 91.38 100 THR A CA 1
ATOM 784 C C . THR A 1 100 ? 6.447 4.901 -2.827 1.00 91.38 100 THR A C 1
ATOM 786 O O . THR A 1 100 ? 5.769 4.863 -1.802 1.00 91.38 100 THR A O 1
ATOM 789 N N . ILE A 1 101 ? 6.485 5.970 -3.630 1.00 89.62 101 ILE A N 1
ATOM 790 C CA . ILE A 1 101 ? 5.749 7.217 -3.363 1.00 89.62 101 ILE A CA 1
ATOM 791 C C . ILE A 1 101 ? 4.232 6.977 -3.362 1.00 89.62 101 ILE A C 1
ATOM 793 O O . ILE A 1 101 ? 3.544 7.389 -2.429 1.00 89.62 101 ILE A O 1
ATOM 797 N N . ILE A 1 102 ? 3.705 6.265 -4.364 1.00 89.88 102 ILE A N 1
ATOM 798 C CA . ILE A 1 102 ? 2.266 5.987 -4.469 1.00 89.88 102 ILE A CA 1
ATOM 799 C C . ILE A 1 102 ? 1.780 5.190 -3.250 1.00 89.88 102 ILE A C 1
ATOM 801 O O . ILE A 1 102 ? 0.775 5.551 -2.638 1.00 89.88 102 ILE A O 1
ATOM 805 N N . ALA A 1 103 ? 2.486 4.122 -2.867 1.00 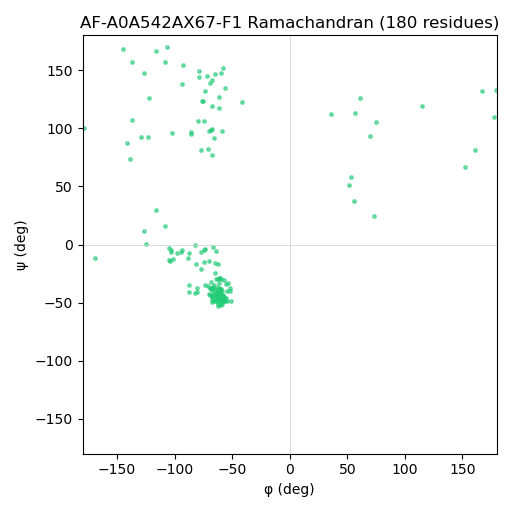90.81 103 ALA A N 1
ATOM 806 C CA . ALA A 1 103 ? 2.098 3.298 -1.723 1.00 90.81 103 ALA A CA 1
ATOM 807 C C . ALA A 1 103 ? 2.207 4.037 -0.386 1.00 90.81 103 ALA A C 1
ATOM 809 O O . ALA A 1 103 ? 1.351 3.845 0.480 1.00 90.81 103 ALA A O 1
ATOM 810 N N . GLU A 1 104 ? 3.221 4.889 -0.226 1.00 88.44 104 GLU A N 1
ATOM 811 C CA . GLU A 1 104 ? 3.343 5.775 0.930 1.00 88.44 104 GLU A CA 1
ATOM 812 C C . GLU A 1 104 ? 2.138 6.710 1.021 1.00 88.44 104 GLU A C 1
ATOM 814 O O . GLU A 1 104 ? 1.449 6.717 2.039 1.00 88.44 104 GLU A O 1
ATOM 819 N N . ASN A 1 105 ? 1.810 7.413 -0.062 1.00 86.81 105 ASN A N 1
ATOM 820 C CA . ASN A 1 105 ? 0.693 8.353 -0.086 1.00 86.81 105 ASN A CA 1
ATOM 821 C C . ASN A 1 105 ? -0.653 7.669 0.182 1.00 86.81 105 ASN A C 1
ATOM 823 O O . ASN A 1 105 ? -1.422 8.151 1.007 1.00 86.81 105 ASN A O 1
ATOM 827 N N . ILE A 1 106 ? -0.915 6.503 -0.420 1.00 88.31 106 ILE A N 1
ATOM 828 C CA . ILE A 1 106 ? -2.130 5.716 -0.143 1.00 88.31 106 ILE A CA 1
ATOM 829 C C . ILE A 1 106 ? -2.230 5.358 1.338 1.00 88.31 106 ILE A C 1
ATOM 831 O O . ILE A 1 106 ? -3.278 5.534 1.959 1.00 88.31 106 ILE A O 1
ATOM 835 N N . THR A 1 107 ? -1.141 4.836 1.901 1.00 89.00 107 THR A N 1
ATOM 836 C CA . THR A 1 107 ? -1.106 4.389 3.295 1.00 89.00 107 THR A CA 1
ATOM 837 C C . THR A 1 107 ? -1.392 5.548 4.239 1.00 89.00 107 THR A C 1
ATOM 839 O O . THR A 1 107 ? -2.191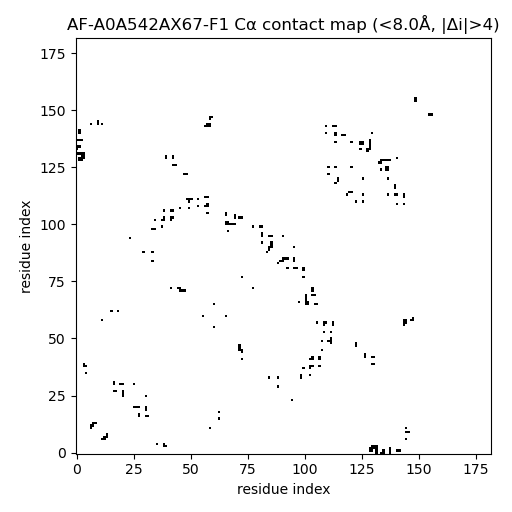 5.419 5.166 1.00 89.00 107 THR A O 1
ATOM 842 N N . VAL A 1 108 ? -0.767 6.690 3.976 1.00 86.25 108 VAL A N 1
ATOM 843 C CA . VAL A 1 108 ? -0.913 7.910 4.763 1.00 86.25 108 VAL A CA 1
ATOM 844 C C . VAL A 1 108 ? -2.337 8.431 4.688 1.00 86.25 108 VAL A C 1
ATOM 846 O O . VAL A 1 108 ? -2.942 8.663 5.730 1.00 86.25 108 VAL A O 1
ATOM 849 N N . SER A 1 109 ? -2.905 8.539 3.489 1.00 84.38 109 SER A N 1
ATOM 850 C CA . SER A 1 109 ? -4.276 9.010 3.308 1.00 84.38 109 SER A CA 1
ATOM 851 C C . SER A 1 109 ? -5.294 8.114 4.009 1.00 84.38 109 SER A C 1
ATOM 853 O O . SER A 1 109 ? -6.172 8.620 4.703 1.00 84.38 109 SER A O 1
ATOM 855 N N . ILE A 1 110 ? -5.143 6.789 3.915 1.00 87.75 110 ILE A N 1
ATOM 856 C CA . ILE A 1 110 ? -6.037 5.847 4.601 1.00 87.75 110 ILE A CA 1
ATOM 857 C C . ILE A 1 110 ? -5.917 5.980 6.123 1.00 87.75 110 ILE A C 1
ATOM 859 O O . ILE A 1 110 ? -6.932 6.040 6.816 1.00 87.75 110 ILE A O 1
ATOM 863 N N . ILE A 1 111 ? -4.695 6.029 6.662 1.00 88.50 111 ILE A N 1
ATOM 864 C CA . ILE A 1 111 ? -4.478 6.160 8.110 1.00 88.50 111 ILE A CA 1
ATOM 865 C C . ILE A 1 111 ? -5.038 7.489 8.618 1.00 88.50 111 ILE A C 1
ATOM 867 O O . ILE A 1 111 ? -5.758 7.496 9.618 1.00 88.50 111 ILE A O 1
ATOM 871 N N . SER A 1 112 ? -4.743 8.593 7.929 1.00 84.19 112 SER A N 1
ATOM 872 C CA . SER A 1 112 ? -5.237 9.919 8.290 1.00 84.19 112 SER A CA 1
ATOM 873 C C . SER A 1 112 ? -6.763 9.964 8.277 1.00 84.19 112 SER A C 1
ATOM 875 O O . SER A 1 112 ? -7.352 10.448 9.237 1.00 84.19 112 SER A O 1
ATOM 877 N N . GLU A 1 113 ? -7.423 9.386 7.271 1.00 84.62 113 GLU A N 1
ATOM 878 C CA . GLU A 1 113 ? -8.887 9.391 7.211 1.00 84.62 113 GLU A CA 1
ATOM 879 C C . GLU A 1 113 ? -9.529 8.509 8.295 1.00 84.62 113 GLU A C 1
ATOM 881 O O . GLU A 1 113 ? -10.515 8.916 8.912 1.00 84.62 113 GLU A O 1
ATOM 886 N N . ILE A 1 114 ? -8.937 7.353 8.626 1.00 87.12 114 ILE A N 1
ATOM 887 C CA . ILE A 1 114 ? -9.378 6.544 9.778 1.00 87.12 114 ILE A CA 1
ATOM 888 C C . ILE A 1 114 ? -9.279 7.360 11.075 1.00 87.12 114 ILE A C 1
ATOM 890 O O . ILE A 1 114 ? -10.213 7.355 11.881 1.00 87.12 114 ILE A O 1
ATOM 894 N N . GLN A 1 115 ? -8.175 8.087 11.274 1.00 86.75 115 GLN A N 1
ATOM 895 C CA . GLN A 1 115 ? -7.989 8.954 12.441 1.00 86.75 115 GLN A CA 1
ATOM 896 C C . GLN A 1 115 ? -8.971 10.133 12.453 1.00 86.75 115 GLN A C 1
ATOM 898 O O . GLN A 1 115 ? -9.439 10.517 13.525 1.00 86.75 115 GLN A O 1
ATOM 903 N N . SER A 1 116 ? -9.334 10.681 11.291 1.00 84.56 116 SER A N 1
ATOM 904 C CA . SER A 1 116 ? -10.357 11.727 11.172 1.00 84.56 116 SER A CA 1
ATOM 905 C C . SER A 1 116 ? -11.759 11.219 11.517 1.00 84.56 116 SER A C 1
ATOM 907 O O . SER A 1 116 ? -12.523 11.941 12.154 1.00 84.56 116 SER A O 1
ATOM 909 N N . ILE A 1 117 ? -12.100 9.980 11.140 1.00 84.5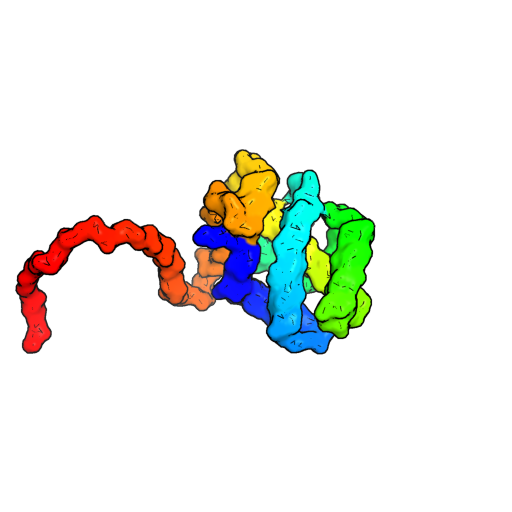6 117 ILE A N 1
ATOM 910 C CA . ILE A 1 117 ? -13.384 9.352 11.493 1.00 84.56 117 ILE A CA 1
ATOM 911 C C . ILE A 1 117 ? -13.442 9.051 12.995 1.00 84.56 117 ILE A C 1
ATOM 913 O O . ILE A 1 117 ? -14.465 9.292 13.639 1.00 84.56 117 ILE A O 1
ATOM 917 N N . ASN A 1 118 ? -12.354 8.521 13.561 1.00 84.00 118 ASN A N 1
ATOM 918 C CA . ASN A 1 118 ? -12.288 8.138 14.966 1.00 84.00 118 ASN A CA 1
ATOM 919 C C . ASN A 1 118 ? -10.923 8.471 15.587 1.00 84.00 118 ASN A C 1
ATOM 921 O O . ASN A 1 118 ? -10.033 7.627 15.702 1.00 84.00 118 ASN A O 1
ATOM 925 N N . GLY A 1 119 ? -10.796 9.703 16.088 1.00 79.75 119 GLY A N 1
ATOM 926 C CA . GLY A 1 119 ? -9.564 10.208 16.706 1.00 79.75 119 GLY A CA 1
ATOM 927 C C . GLY A 1 119 ? -9.160 9.535 18.024 1.00 79.75 119 GLY A C 1
ATOM 928 O O . GLY A 1 119 ? -8.130 9.887 18.591 1.00 79.75 119 GLY A O 1
ATOM 929 N N . LYS A 1 120 ? -9.952 8.582 18.537 1.00 84.38 120 LYS A N 1
ATOM 930 C CA . LYS A 1 120 ? -9.597 7.780 19.720 1.00 84.38 120 LYS A CA 1
ATOM 931 C C . LYS A 1 120 ? -8.805 6.519 19.366 1.00 84.38 120 LYS A C 1
ATOM 933 O O . LYS A 1 120 ? -8.294 5.867 20.274 1.00 84.38 120 LYS A O 1
ATOM 938 N N . LEU A 1 121 ? -8.726 6.144 18.086 1.00 85.12 121 LEU A N 1
ATOM 939 C CA . LEU A 1 121 ? -7.979 4.967 17.654 1.00 85.12 121 LEU A CA 1
ATOM 940 C C . LEU A 1 121 ? -6.474 5.238 17.675 1.00 85.12 121 LEU A C 1
ATOM 942 O O . LEU A 1 121 ? -5.967 6.138 17.006 1.00 85.12 121 LEU A O 1
ATOM 946 N N . GLU A 1 122 ? -5.744 4.408 18.416 1.00 89.19 122 GLU A N 1
ATOM 947 C CA . GLU A 1 122 ? -4.286 4.435 18.404 1.00 89.19 122 GLU A CA 1
ATOM 948 C C . GLU A 1 122 ? -3.741 3.987 17.043 1.00 89.19 122 GLU A C 1
ATOM 950 O O . GLU A 1 122 ? -4.217 3.011 16.455 1.00 89.19 122 GLU A O 1
ATOM 955 N N . LEU A 1 123 ? -2.668 4.638 16.583 1.00 88.19 123 LEU A N 1
ATOM 956 C CA . LEU A 1 123 ? -1.986 4.296 15.330 1.00 88.19 123 LEU A CA 1
ATOM 957 C C . LEU A 1 123 ? -1.628 2.802 15.258 1.00 88.19 123 LEU A C 1
ATOM 959 O O . LEU A 1 123 ? -1.806 2.170 14.221 1.00 88.19 123 LEU A O 1
ATOM 963 N N . THR A 1 124 ? -1.188 2.208 16.369 1.00 90.44 124 THR A N 1
ATOM 964 C CA . THR A 1 124 ? -0.856 0.779 16.455 1.00 90.44 124 THR A CA 1
ATOM 965 C C . THR A 1 124 ? -2.045 -0.123 16.114 1.00 90.44 124 THR A C 1
ATOM 967 O O . THR A 1 124 ? -1.874 -1.132 15.432 1.00 90.44 124 THR A O 1
ATOM 970 N N . GLU A 1 125 ? -3.256 0.221 16.556 1.00 89.94 125 GLU A N 1
ATOM 971 C CA . GLU A 1 125 ? -4.471 -0.555 16.269 1.00 89.94 125 GLU A CA 1
ATOM 972 C C . GLU A 1 125 ? -4.933 -0.383 14.821 1.00 89.94 125 GLU A C 1
ATOM 974 O O . GLU A 1 125 ? -5.377 -1.351 14.194 1.00 89.94 125 GLU A O 1
ATOM 979 N N . ILE A 1 126 ? -4.754 0.815 14.258 1.00 91.00 126 ILE A N 1
ATOM 980 C CA . ILE A 1 126 ? -4.991 1.079 12.836 1.00 91.00 126 ILE A CA 1
ATOM 981 C C . ILE A 1 126 ? -4.031 0.231 11.994 1.00 91.00 126 ILE A C 1
ATOM 983 O O . ILE A 1 126 ? -4.486 -0.564 11.173 1.00 91.00 126 ILE A O 1
ATOM 987 N N . LYS A 1 127 ? -2.718 0.298 12.263 1.00 92.00 127 LYS A N 1
ATOM 988 C CA . LYS A 1 127 ? -1.691 -0.518 11.585 1.00 92.00 127 LYS A CA 1
ATOM 989 C C . LYS A 1 127 ? -2.016 -2.009 11.684 1.00 92.00 127 LYS A C 1
ATOM 991 O O . LYS A 1 127 ? -2.025 -2.703 10.672 1.00 92.00 127 LYS A O 1
ATOM 996 N N . ARG A 1 128 ? -2.339 -2.511 12.884 1.00 92.00 128 ARG A N 1
ATOM 997 C CA . ARG A 1 128 ? -2.730 -3.918 13.081 1.00 92.00 128 ARG A CA 1
ATOM 998 C C . ARG A 1 128 ? -3.966 -4.287 12.274 1.00 92.00 128 ARG A C 1
ATOM 1000 O O 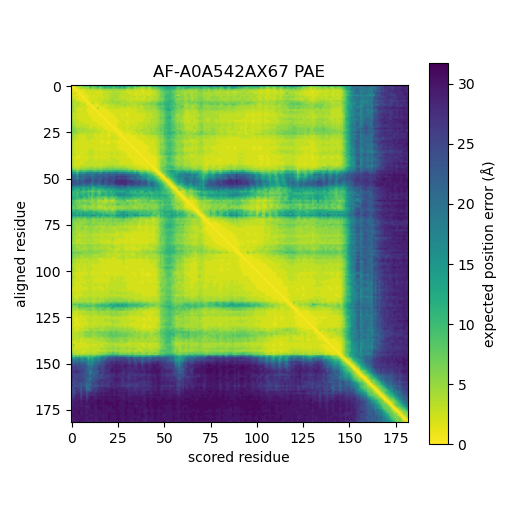. ARG A 1 128 ? -4.014 -5.391 11.749 1.00 92.00 128 ARG A O 1
ATOM 1007 N N . THR A 1 129 ? -4.951 -3.401 12.162 1.00 91.31 129 THR A N 1
ATOM 1008 C CA . THR A 1 129 ? -6.140 -3.665 11.345 1.00 91.31 129 THR A CA 1
ATOM 1009 C C . THR A 1 129 ? -5.790 -3.721 9.863 1.00 91.31 129 THR A C 1
ATOM 1011 O O . THR A 1 129 ? -6.112 -4.701 9.202 1.00 91.31 129 THR A O 1
ATOM 1014 N N . LEU A 1 130 ? -5.057 -2.734 9.346 1.00 91.31 130 LEU A N 1
ATOM 1015 C CA . LEU A 1 130 ? -4.660 -2.692 7.937 1.00 91.31 130 LEU A CA 1
ATOM 1016 C C . LEU A 1 130 ? -3.766 -3.880 7.535 1.00 91.31 130 LEU A C 1
ATOM 1018 O O . LEU A 1 130 ? -3.842 -4.346 6.401 1.00 91.31 130 LEU A O 1
ATOM 1022 N N . LEU A 1 131 ? -2.975 -4.415 8.469 1.00 92.31 131 LEU A N 1
ATOM 1023 C CA . LEU A 1 131 ? -2.175 -5.633 8.288 1.00 92.31 131 LEU A CA 1
ATOM 1024 C C . LEU A 1 131 ? -2.964 -6.939 8.505 1.00 92.31 131 LEU A C 1
ATOM 1026 O O . LEU A 1 131 ? -2.390 -8.018 8.388 1.00 92.31 131 LEU A O 1
ATOM 1030 N N . GLY A 1 132 ? -4.256 -6.877 8.842 1.00 89.06 132 GLY A N 1
ATOM 1031 C CA . GLY A 1 132 ? -5.079 -8.066 9.079 1.00 89.06 132 GLY A CA 1
ATOM 1032 C C . GLY A 1 132 ? -4.780 -8.795 10.395 1.00 89.06 132 GLY A C 1
ATOM 1033 O O . GLY A 1 132 ? -5.066 -9.981 10.512 1.00 89.06 132 GLY A O 1
ATOM 1034 N N . ALA A 1 133 ? -4.238 -8.099 11.399 1.00 89.31 133 ALA A N 1
ATOM 1035 C CA . ALA A 1 133 ? -3.948 -8.608 12.746 1.00 89.31 133 ALA A CA 1
ATOM 1036 C C . ALA A 1 133 ? -4.931 -8.125 13.840 1.00 89.31 133 ALA A C 1
ATOM 1038 O O . ALA A 1 133 ? -4.954 -8.685 14.933 1.00 89.31 133 ALA A O 1
ATOM 1039 N N . SER A 1 134 ? -5.760 -7.107 13.570 1.00 90.44 134 SER A N 1
ATOM 1040 C CA . SER A 1 134 ? -6.825 -6.624 14.473 1.00 90.44 134 SER A CA 1
ATOM 1041 C C . SER A 1 134 ? -8.125 -6.328 13.712 1.00 90.44 134 SER A C 1
ATOM 1043 O O . SER A 1 134 ? -8.110 -6.107 12.505 1.00 90.44 134 SER A O 1
ATOM 1045 N N . LYS A 1 135 ? -9.269 -6.347 14.407 1.00 88.38 135 LYS A N 1
ATOM 1046 C CA . LYS A 1 135 ? -10.570 -5.911 13.861 1.00 88.38 135 LYS A CA 1
ATOM 1047 C C . LYS A 1 135 ? -10.988 -4.518 14.359 1.00 88.38 135 LYS A C 1
ATOM 1049 O O . LYS A 1 135 ? -12.013 -4.010 13.922 1.00 88.38 135 LYS A O 1
ATOM 1054 N N . LYS A 1 136 ? -10.222 -3.896 15.268 1.00 86.31 136 LYS A N 1
ATOM 1055 C CA . LYS A 1 136 ? -10.671 -2.709 16.020 1.00 86.31 136 LYS A CA 1
ATOM 1056 C C . LYS A 1 136 ? -10.938 -1.468 15.167 1.00 86.31 136 LYS A C 1
ATOM 1058 O O . LYS A 1 136 ? -11.786 -0.684 15.560 1.00 86.31 136 LYS A O 1
ATOM 1063 N N . ALA A 1 137 ? -10.246 -1.305 14.038 1.00 88.38 137 ALA A N 1
ATOM 1064 C CA . ALA A 1 137 ? -10.466 -0.195 13.104 1.00 88.38 137 ALA A CA 1
ATOM 1065 C C . ALA A 1 137 ? -11.144 -0.650 11.794 1.00 88.38 137 ALA A C 1
ATOM 1067 O O . ALA A 1 137 ? -11.033 0.019 10.767 1.00 88.38 137 ALA A O 1
ATOM 1068 N N . SER A 1 138 ? -11.742 -1.854 11.766 1.00 87.56 138 SER A N 1
ATOM 1069 C CA . SER A 1 138 ? -12.269 -2.437 10.521 1.00 87.56 138 SER A CA 1
ATOM 1070 C C . SER A 1 138 ? -13.447 -1.640 9.972 1.00 87.56 138 SER A C 1
ATOM 1072 O O . SER A 1 138 ? -13.554 -1.495 8.760 1.00 87.56 138 SER A O 1
ATOM 1074 N N . GLU A 1 139 ? -14.317 -1.119 10.838 1.00 86.75 139 GLU A N 1
ATOM 1075 C CA . GLU A 1 139 ? -15.469 -0.326 10.407 1.00 86.75 139 GLU A CA 1
ATOM 1076 C C . GLU A 1 139 ? 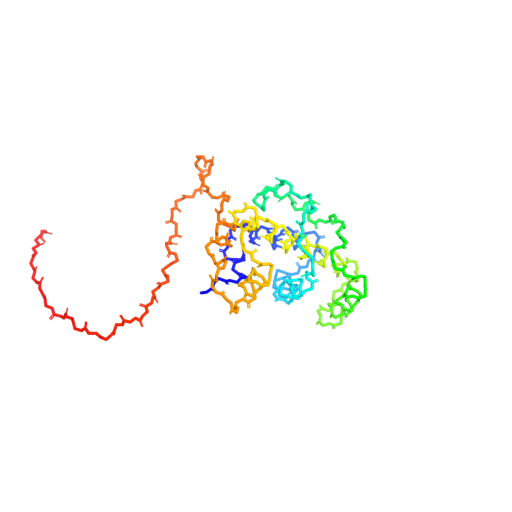-15.036 1.006 9.797 1.00 86.75 139 GLU A C 1
ATOM 1078 O O . GLU A 1 139 ? -15.528 1.381 8.735 1.00 86.75 139 GLU A O 1
ATOM 1083 N N . GLU A 1 140 ? -14.097 1.708 10.433 1.00 88.00 140 GLU A N 1
ATOM 1084 C CA . GLU A 1 140 ? -13.534 2.955 9.923 1.00 88.00 140 GLU A CA 1
ATOM 1085 C C . GLU A 1 140 ? -12.799 2.724 8.609 1.00 88.00 140 GLU A C 1
ATOM 1087 O O . GLU A 1 140 ? -13.038 3.451 7.653 1.00 88.00 140 GLU A O 1
ATOM 1092 N N . PHE A 1 141 ? -11.977 1.677 8.515 1.00 87.81 141 PHE A N 1
ATOM 1093 C CA . PHE A 1 141 ? -11.297 1.341 7.267 1.00 87.81 141 PHE A CA 1
ATOM 1094 C C . PHE A 1 141 ? -12.284 1.027 6.134 1.00 87.81 141 PHE A C 1
ATOM 1096 O O . PHE A 1 141 ? -12.130 1.548 5.030 1.00 87.81 141 PHE A O 1
ATOM 1103 N N . VAL A 1 142 ? -13.330 0.232 6.400 1.00 85.62 142 VAL A N 1
ATOM 1104 C CA . VAL A 1 142 ? -14.382 -0.040 5.408 1.00 85.62 142 VAL A CA 1
ATOM 1105 C C . VAL A 1 142 ? -15.071 1.256 4.993 1.00 85.62 142 VAL A C 1
ATOM 1107 O O . VAL A 1 142 ? -15.296 1.456 3.801 1.00 85.62 142 VAL A O 1
ATOM 1110 N N . LYS A 1 143 ? -15.365 2.164 5.932 1.00 83.56 143 LYS A N 1
ATOM 1111 C CA . LYS A 1 143 ? -15.907 3.488 5.602 1.00 83.56 143 LYS A CA 1
ATOM 1112 C C . LYS A 1 143 ? -14.949 4.247 4.691 1.00 83.56 143 LYS A C 1
ATOM 1114 O O . LYS A 1 143 ? -15.393 4.641 3.624 1.00 83.56 143 LYS A O 1
ATOM 1119 N N . VAL A 1 144 ? -13.665 4.379 5.015 1.00 83.50 144 VAL A N 1
ATOM 1120 C CA . VAL A 1 144 ? -12.682 5.088 4.167 1.00 83.50 144 VAL A CA 1
ATOM 1121 C C . VAL A 1 144 ? -12.707 4.586 2.722 1.00 83.50 144 VAL A C 1
ATOM 1123 O O . VAL A 1 144 ? -12.842 5.372 1.789 1.00 83.50 144 VAL A O 1
ATOM 1126 N N . ILE A 1 145 ? -12.668 3.268 2.518 1.00 80.94 145 ILE A N 1
ATOM 1127 C CA . ILE A 1 145 ? -12.626 2.712 1.160 1.00 80.94 145 ILE A CA 1
ATOM 1128 C C . ILE A 1 145 ? -14.001 2.737 0.457 1.00 80.94 145 ILE A C 1
ATOM 1130 O O . ILE A 1 145 ? -14.059 2.711 -0.766 1.00 80.94 145 ILE A O 1
ATOM 1134 N N . THR A 1 146 ? -15.125 2.818 1.181 1.00 75.44 146 THR A N 1
ATOM 1135 C CA . THR A 1 146 ? -16.484 2.809 0.587 1.00 75.44 146 THR A CA 1
ATOM 1136 C C . THR A 1 146 ? -17.183 4.172 0.535 1.00 75.44 146 THR A C 1
ATOM 1138 O O . THR A 1 146 ? -18.165 4.313 -0.191 1.00 75.44 146 THR A O 1
ATOM 1141 N N . SER A 1 147 ? -16.694 5.192 1.247 1.00 60.78 147 SER A N 1
ATOM 1142 C CA . SER A 1 147 ? -17.364 6.500 1.398 1.00 60.78 147 SER A CA 1
ATOM 1143 C C . SER A 1 147 ? -17.498 7.294 0.095 1.00 60.78 147 SER A C 1
ATOM 1145 O O . SER A 1 147 ? -18.330 8.192 0.020 1.00 60.78 147 SER A O 1
ATOM 1147 N N . GLY A 1 148 ? -16.762 6.933 -0.961 1.00 48.72 148 GLY A N 1
ATOM 1148 C CA . GLY A 1 148 ? -16.942 7.492 -2.307 1.00 48.72 148 GLY A CA 1
ATOM 1149 C C . GLY A 1 148 ? -18.199 7.009 -3.050 1.00 48.72 148 GLY A C 1
ATOM 1150 O O . GLY A 1 148 ? -18.460 7.476 -4.153 1.00 48.72 148 GLY A O 1
ATOM 1151 N N . ALA A 1 149 ? -18.980 6.078 -2.487 1.00 45.34 149 ALA A N 1
ATOM 1152 C CA . ALA A 1 149 ? -20.124 5.461 -3.166 1.00 45.34 149 ALA A CA 1
ATOM 1153 C C . ALA A 1 149 ? -21.495 6.114 -2.888 1.00 45.34 149 ALA A C 1
ATOM 1155 O O . ALA A 1 149 ? -22.474 5.683 -3.494 1.00 45.34 149 ALA A O 1
ATOM 1156 N N . ASN A 1 150 ? -21.599 7.096 -1.978 1.00 35.66 150 ASN A N 1
ATOM 1157 C CA . ASN A 1 150 ? -22.891 7.415 -1.346 1.00 35.66 150 ASN A CA 1
ATOM 1158 C C . ASN A 1 150 ? -23.419 8.859 -1.418 1.00 35.66 150 ASN A C 1
ATOM 1160 O O . ASN A 1 150 ? -24.530 9.053 -0.940 1.00 35.66 150 ASN A O 1
ATOM 1164 N N . ASP A 1 151 ? -22.746 9.838 -2.036 1.00 37.31 151 ASP A N 1
ATOM 1165 C CA . ASP A 1 151 ? -23.252 11.233 -2.032 1.00 37.31 151 ASP A CA 1
ATOM 1166 C C . ASP A 1 151 ? -23.407 11.912 -3.410 1.00 37.31 151 ASP A C 1
ATOM 1168 O O . ASP A 1 151 ? -23.699 13.107 -3.479 1.00 37.31 151 ASP A O 1
ATOM 1172 N N . SER A 1 152 ? -23.323 11.181 -4.528 1.00 32.34 152 SER A N 1
ATOM 1173 C CA . SER A 1 152 ? -23.869 11.664 -5.806 1.00 32.34 152 SER A CA 1
ATOM 1174 C C . SER A 1 152 ? -24.899 10.684 -6.361 1.00 32.34 152 SER A C 1
ATOM 1176 O O . SER A 1 152 ? -24.673 9.479 -6.471 1.00 32.34 152 SER A O 1
ATOM 1178 N N . ALA A 1 153 ? -26.088 11.217 -6.644 1.00 44.50 153 ALA A N 1
ATOM 1179 C CA . ALA A 1 153 ? -27.163 10.496 -7.299 1.00 44.50 153 ALA A CA 1
ATOM 1180 C C . ALA A 1 153 ? -26.667 9.933 -8.642 1.00 44.50 153 ALA A C 1
ATOM 1182 O O . ALA A 1 153 ? -26.033 10.647 -9.415 1.00 44.50 153 ALA A O 1
ATOM 1183 N N . ASP A 1 154 ? -26.999 8.664 -8.880 1.00 39.91 154 ASP A N 1
ATOM 1184 C CA . ASP A 1 154 ? -26.622 7.821 -10.017 1.00 39.91 154 ASP A CA 1
ATOM 1185 C C . ASP A 1 154 ? -25.151 7.395 -10.080 1.00 39.91 154 ASP A C 1
ATOM 1187 O O . ASP A 1 154 ? -24.341 8.063 -10.709 1.00 39.91 154 ASP A O 1
ATOM 1191 N N . LEU A 1 155 ? -24.836 6.205 -9.530 1.00 37.16 155 LEU A N 1
ATOM 1192 C CA . LEU A 1 155 ? -23.835 5.294 -10.128 1.00 37.16 155 LEU A CA 1
ATOM 1193 C C . LEU A 1 155 ? -23.763 3.870 -9.542 1.00 37.16 155 LEU A C 1
ATOM 1195 O O . LEU A 1 155 ? -23.142 3.018 -10.174 1.00 37.16 155 LEU A O 1
ATOM 1199 N N . ILE A 1 156 ? -24.391 3.535 -8.403 1.00 35.06 156 ILE A N 1
ATOM 1200 C CA . ILE A 1 156 ? -24.243 2.182 -7.823 1.00 35.06 156 ILE A CA 1
ATOM 1201 C C . ILE A 1 156 ? -25.579 1.607 -7.330 1.00 35.06 156 ILE A C 1
ATOM 1203 O O . ILE A 1 156 ? -26.107 1.973 -6.283 1.00 35.06 156 ILE A O 1
ATOM 1207 N N . LYS A 1 157 ? -26.108 0.627 -8.077 1.00 33.94 157 LYS A N 1
ATOM 1208 C CA . LYS A 1 157 ? -27.030 -0.379 -7.527 1.00 33.94 157 LYS A CA 1
ATOM 1209 C C . LYS A 1 157 ? -26.232 -1.293 -6.586 1.00 33.94 157 LYS A C 1
ATOM 1211 O O . LYS A 1 157 ? -25.119 -1.676 -6.948 1.00 33.94 157 LYS A O 1
ATOM 1216 N N . PRO A 1 158 ? -26.777 -1.684 -5.422 1.00 32.00 158 PRO A N 1
ATOM 1217 C CA . PRO A 1 158 ? -26.053 -2.457 -4.421 1.00 32.00 158 PRO A CA 1
ATOM 1218 C C . PRO A 1 158 ? -25.762 -3.862 -4.956 1.00 32.00 158 PRO A C 1
ATOM 1220 O O . PRO A 1 158 ? -26.618 -4.745 -4.931 1.00 32.00 158 PRO A O 1
ATOM 1223 N N . ALA A 1 159 ? -24.544 -4.083 -5.441 1.00 35.88 159 ALA A N 1
ATOM 1224 C CA . ALA A 1 159 ? -24.028 -5.422 -5.655 1.00 35.88 159 ALA A CA 1
ATOM 1225 C C . ALA A 1 159 ? -23.423 -5.913 -4.336 1.00 35.88 159 ALA A C 1
ATOM 1227 O O . ALA A 1 159 ? -22.288 -5.595 -4.009 1.00 35.88 159 ALA A O 1
ATOM 1228 N N . GLY A 1 160 ? -24.220 -6.685 -3.594 1.00 31.30 160 GLY A N 1
ATOM 1229 C CA . GLY A 1 160 ? -23.740 -7.623 -2.583 1.00 31.30 160 GLY A CA 1
ATOM 1230 C C . GLY A 1 160 ? -23.253 -6.998 -1.279 1.00 31.30 160 GLY A C 1
ATOM 1231 O O . GLY A 1 160 ? -22.127 -6.526 -1.167 1.00 31.30 160 GLY A O 1
ATOM 1232 N N . ARG A 1 161 ? -24.081 -7.127 -0.237 1.00 33.81 161 ARG A N 1
ATOM 1233 C CA . ARG A 1 161 ? -23.605 -7.209 1.148 1.00 33.81 161 ARG A CA 1
ATOM 1234 C C . ARG A 1 161 ? -22.364 -8.108 1.179 1.00 33.81 161 ARG A C 1
ATOM 1236 O O . ARG A 1 161 ? -22.457 -9.269 0.784 1.00 33.81 161 ARG A O 1
ATOM 1243 N N . ILE A 1 162 ? -21.233 -7.604 1.671 1.00 38.41 162 ILE A N 1
ATOM 1244 C CA . ILE A 1 162 ? -20.173 -8.478 2.176 1.00 38.41 162 ILE A CA 1
ATOM 1245 C C . ILE A 1 162 ? -20.786 -9.154 3.401 1.00 38.41 162 ILE A C 1
ATOM 1247 O O . ILE A 1 162 ? -20.806 -8.592 4.494 1.00 38.41 162 ILE A O 1
ATOM 1251 N N . ALA A 1 163 ? -21.394 -10.317 3.188 1.00 37.78 163 ALA A N 1
ATOM 1252 C CA . ALA A 1 163 ? -21.850 -11.169 4.260 1.00 37.78 163 ALA A CA 1
ATOM 1253 C C . ALA A 1 163 ? -20.595 -11.696 4.964 1.00 37.78 163 ALA A C 1
ATOM 1255 O O . ALA A 1 163 ? -19.928 -12.617 4.495 1.00 37.78 163 ALA A O 1
ATOM 1256 N N . LEU A 1 164 ? -20.235 -11.060 6.077 1.00 36.97 164 LEU A N 1
ATOM 1257 C CA . LEU A 1 164 ? -19.499 -11.725 7.142 1.00 36.97 164 LEU A CA 1
ATOM 1258 C C . LEU A 1 164 ? -20.470 -12.753 7.738 1.00 36.97 164 LEU A C 1
ATOM 1260 O O . LEU A 1 164 ? -21.115 -12.489 8.745 1.00 36.97 164 LEU A O 1
ATOM 1264 N N . GLU A 1 165 ? -20.663 -13.879 7.049 1.00 32.50 165 GLU A N 1
ATOM 1265 C CA . GLU A 1 165 ? -21.297 -15.044 7.658 1.00 32.50 165 GLU A CA 1
ATOM 1266 C C . GLU A 1 165 ? -20.305 -15.607 8.674 1.00 32.50 165 GLU A C 1
ATOM 1268 O O . GLU A 1 165 ? -19.372 -16.338 8.333 1.00 32.50 165 GLU A O 1
ATOM 1273 N N . ASP A 1 166 ? -20.506 -15.228 9.935 1.00 38.88 166 ASP A N 1
ATOM 1274 C CA . ASP A 1 166 ? -20.122 -16.057 11.066 1.00 38.88 166 ASP A CA 1
ATOM 1275 C C . ASP A 1 166 ? -20.874 -17.384 10.900 1.00 38.88 166 ASP A C 1
ATOM 1277 O O . ASP A 1 166 ? -22.066 -17.498 11.186 1.00 38.88 166 ASP A O 1
ATOM 1281 N N . LYS A 1 167 ? -20.193 -18.391 10.346 1.00 33.72 167 LYS A N 1
ATOM 1282 C CA . LYS A 1 167 ? -20.676 -19.770 10.375 1.00 33.72 167 LYS A CA 1
ATOM 1283 C C . LYS A 1 167 ? -20.552 -20.300 11.801 1.00 33.72 167 LYS A C 1
ATOM 1285 O O . LYS A 1 167 ? -19.631 -21.050 12.094 1.00 33.72 167 LYS A O 1
ATOM 1290 N N . ASP A 1 168 ? -21.530 -19.966 12.629 1.00 44.56 168 ASP A N 1
ATOM 1291 C CA . ASP A 1 168 ? -22.038 -20.889 13.638 1.00 44.56 168 ASP A CA 1
ATOM 1292 C C . ASP A 1 168 ? -23.360 -21.440 13.101 1.00 44.56 168 ASP A C 1
ATOM 1294 O O . ASP A 1 168 ? -24.411 -20.809 13.158 1.00 44.56 168 ASP A O 1
ATOM 1298 N N . SER A 1 169 ? -23.288 -22.615 12.475 1.00 39.44 169 SER A N 1
ATOM 1299 C CA . SER A 1 169 ? -24.472 -23.387 12.088 1.00 39.44 169 SER A CA 1
ATOM 1300 C C . SER A 1 169 ? -24.229 -24.862 12.370 1.00 39.44 169 SER A C 1
ATOM 1302 O O . SER A 1 169 ? -24.026 -25.686 11.482 1.00 39.44 169 SER A O 1
ATOM 1304 N N . SER A 1 170 ? -24.261 -25.190 13.653 1.00 42.34 170 SER A N 1
ATOM 1305 C CA . SER A 1 170 ? -24.759 -26.478 14.110 1.00 42.34 170 SER A CA 1
ATOM 1306 C C . SER A 1 170 ? -25.888 -26.188 15.084 1.00 42.34 170 SER A C 1
ATOM 1308 O O . SER A 1 170 ? -25.611 -25.918 16.244 1.00 42.34 170 SER A O 1
ATOM 1310 N N . GLU A 1 171 ? -27.120 -26.146 14.574 1.00 38.03 171 GLU A N 1
ATOM 1311 C CA . GLU A 1 171 ? -28.329 -26.648 15.242 1.00 38.03 171 GLU A CA 1
ATOM 1312 C C . GLU A 1 171 ? -29.570 -26.377 14.368 1.00 38.03 171 GLU A C 1
ATOM 1314 O O . GLU A 1 171 ? -29.963 -25.244 14.106 1.00 38.03 171 GLU A O 1
ATOM 1319 N N . ASP A 1 172 ? -30.108 -27.477 13.841 1.00 34.91 172 ASP A N 1
ATOM 1320 C CA . ASP A 1 172 ? -31.522 -27.820 13.684 1.00 34.91 172 ASP A CA 1
ATOM 1321 C C . ASP A 1 172 ? -32.567 -26.742 13.347 1.00 34.91 172 ASP A C 1
ATOM 1323 O O . ASP A 1 172 ? -33.056 -26.010 14.202 1.00 34.91 172 ASP A O 1
ATOM 1327 N N . SER A 1 173 ? -33.123 -26.837 12.134 1.00 37.75 173 SER A N 1
ATOM 1328 C CA . SER A 1 173 ? -34.546 -27.194 11.977 1.00 37.75 173 SER A CA 1
ATOM 1329 C C . SER A 1 173 ? -34.950 -27.279 10.509 1.00 37.75 173 SER A C 1
ATOM 1331 O O . SER A 1 173 ? -35.254 -26.292 9.842 1.00 37.75 173 SER A O 1
ATOM 1333 N N . ILE A 1 174 ? -35.014 -28.516 10.027 1.00 49.44 174 ILE A N 1
ATOM 1334 C CA . ILE A 1 174 ? -35.856 -28.917 8.905 1.00 49.44 174 ILE A CA 1
ATOM 1335 C C . ILE A 1 174 ? -37.271 -29.089 9.477 1.00 49.44 174 ILE A C 1
ATOM 1337 O O . ILE A 1 174 ? -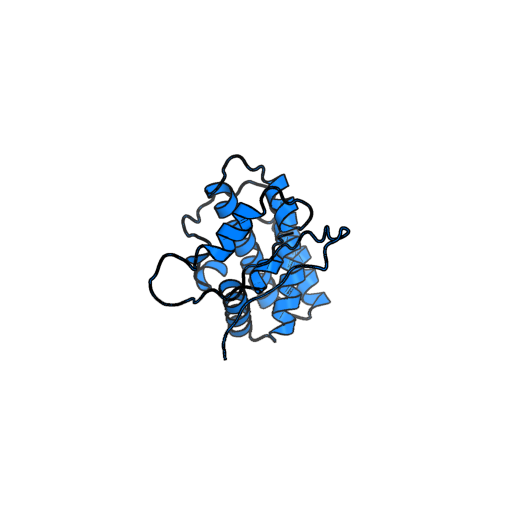37.477 -30.063 10.187 1.00 49.44 174 ILE A O 1
ATOM 1341 N N . LEU A 1 175 ? -38.216 -28.176 9.202 1.00 43.88 175 LEU A N 1
ATOM 1342 C CA . LEU A 1 175 ? -39.673 -28.419 9.050 1.00 43.88 175 LEU A CA 1
ATOM 1343 C C . LEU A 1 175 ? -40.467 -27.095 9.069 1.00 43.88 175 LEU A C 1
ATOM 1345 O O . LEU A 1 175 ? -40.332 -26.324 10.013 1.00 43.88 175 LEU A O 1
ATOM 1349 N N . GLY A 1 176 ? -41.394 -26.895 8.117 1.00 34.56 176 GLY A N 1
ATOM 1350 C CA . GLY A 1 176 ? -42.519 -25.963 8.328 1.00 34.56 176 GLY A CA 1
ATOM 1351 C C . GLY A 1 176 ? -43.158 -25.267 7.114 1.00 34.56 176 GLY A C 1
ATOM 1352 O O . GLY A 1 176 ? -43.085 -24.054 7.027 1.00 34.56 176 GLY A O 1
ATOM 1353 N N . GLY A 1 177 ? -43.822 -26.024 6.229 1.00 37.44 177 GLY A N 1
ATOM 1354 C CA . GLY A 1 177 ? -45.180 -25.742 5.704 1.00 37.44 177 GLY A CA 1
ATOM 1355 C C . GLY A 1 177 ? -45.549 -24.465 4.902 1.00 37.44 177 GLY A C 1
ATOM 1356 O O . GLY A 1 177 ? -45.514 -23.362 5.421 1.00 37.44 177 GLY A O 1
ATOM 1357 N N . PHE A 1 178 ? -46.126 -24.706 3.705 1.00 40.56 178 PHE A N 1
ATOM 1358 C CA . PHE A 1 178 ? -47.377 -24.125 3.138 1.00 40.56 178 PHE A CA 1
ATOM 1359 C C . PHE A 1 178 ? -47.506 -22.580 3.000 1.00 40.56 178 PHE A C 1
ATOM 1361 O O . PHE A 1 178 ? -47.634 -21.859 3.978 1.00 40.56 178 PHE A O 1
ATOM 1368 N N . THR A 1 179 ? -47.559 -21.982 1.799 1.00 44.84 179 THR A N 1
ATOM 1369 C CA . THR A 1 179 ? -48.714 -21.817 0.865 1.00 44.84 179 THR A CA 1
ATOM 1370 C C . THR A 1 179 ? -48.180 -21.026 -0.361 1.00 44.84 179 THR A C 1
ATOM 1372 O O . THR A 1 179 ? -47.352 -20.145 -0.176 1.00 44.84 179 THR A O 1
ATOM 1375 N N . GLY A 1 180 ? -48.420 -21.365 -1.636 1.00 37.69 180 GLY A N 1
ATOM 1376 C CA . GLY A 1 180 ? -49.638 -21.130 -2.429 1.00 37.69 180 GLY A CA 1
ATOM 1377 C C . GLY A 1 180 ? -49.347 -20.164 -3.604 1.00 37.69 180 GLY A C 1
ATOM 1378 O O . GLY A 1 180 ? -48.947 -19.031 -3.361 1.00 37.69 180 GLY A O 1
ATOM 1379 N N . GLY A 1 181 ? -49.539 -20.576 -4.870 1.00 39.59 181 GLY A N 1
ATOM 1380 C CA . GLY A 1 181 ? -49.421 -19.650 -6.013 1.00 39.59 181 GLY A CA 1
ATOM 1381 C C . GLY A 1 181 ? -49.217 -20.264 -7.405 1.00 39.59 181 GLY A C 1
ATOM 1382 O O . GLY A 1 181 ? -48.106 -20.195 -7.919 1.00 39.59 181 GLY A O 1
ATOM 1383 N N . LYS A 1 182 ? -50.332 -20.705 -8.011 1.00 33.28 182 LYS A N 1
ATOM 1384 C CA . LYS A 1 182 ? -50.546 -21.289 -9.358 1.00 33.28 182 LYS A CA 1
ATOM 1385 C C . LYS A 1 182 ? -50.164 -22.750 -9.568 1.00 33.28 182 LYS A C 1
ATOM 1387 O O . LYS A 1 182 ? -48.980 -23.102 -9.417 1.00 33.28 182 LYS A O 1
#

Foldseek 3Di:
DDAQLCLCVDPLVVVLLVVLCVVQVDDSVLSSVLLVVQLLLLLVQQPDQCPDDDPDQLLRDDNVNLQDDDCRGDPVSLVVQLVVCCVVSVGDSVSSSSSNSNSNVSNNNLSNQLCVVPVVDDSVQVSCVNNVNHCPSVVSSCCSSCVNPPPDPDDDDDDDDPPPPPPPDDDDDDDDDDDDDD

Sequence (182 aa):
MANILDLFKISSGKELIQNTRKELNLDEDLVLQIFASLLPWSISKVDHSTSSKSDAKFSDLKFADLLSESSIISAEDKKLINSFLENAFKIEANNSVKFTIIAENITVSIISEIQSINGKLELTEIKRTLLGASKKASEEFVKVITSGANDSADLIKPAGRIALEDKDSSEDSILGGFTGGK